Protein AF-A0A7Y4R4S0-F1 (afdb_monomer_lite)

Foldseek 3Di:
DCPPVVVVVVVPPDPQDDFDDDDDDDPPVVVVVVVPDPDDDDPPPPDPPPPGDRADDLVLLLVLLVVLLVLLVVVPPLNDDPDPLLPSVNSVVLSVVLVVLVVLLVVLVVLLVVLVVVLVVLVVCLLVLLVVLLVLCVVLPHDPVLSVQSVVLSCLQVLNDDPDPPPPDDDPDDDDPPPPDDDSLNDLVSNLVSLVSSLVSLVPTPSRDDPDPCNPSVNSVVSSVVSVVSVVSSVVSVVSSVVSVVSSLCQQPNDVSHSQVSLVVSLVSCCVSVHVPDPSNVVSVPRDHDRDDD

Secondary structure (DSSP, 8-state):
--GGGTTTTGGG---PPPP--------SHHHHHHTTS-----------------PPPHHHHHHHHHHHHHHHHHTGGG---SSGGGSHHHHHHHHHHHHHHHHHHHHHHHHHHHHHHHHHHHHTTHHHHHHHHHHHHHHTT--HHHHHHHHHHHHHHHTPPPS-----PPPSS-------------SHHHHHHHHHHHHHHHHH-TT----SGGGSHHHHHHHHHHHHHHHHHHHHHHHHHHHHHHHHHIIIIISTT-HHHHHHHHHHHHHHHT-TTSHHHHHHHT----PPP-

pLDDT: mean 80.92, std 23.63, range [27.86, 98.69]

Radius of gyration: 32.02 Å; chains: 1; bounding box: 82×49×90 Å

Structure (mmCIF, N/CA/C/O backbone):
data_AF-A0A7Y4R4S0-F1
#
_entry.id   AF-A0A7Y4R4S0-F1
#
loop_
_atom_site.group_PDB
_atom_site.id
_atom_site.type_symbol
_atom_site.label_atom_id
_atom_site.label_alt_id
_atom_site.label_comp_id
_atom_site.label_asym_id
_atom_site.label_entity_id
_atom_site.label_seq_id
_atom_site.pdbx_PDB_ins_code
_atom_site.Cartn_x
_atom_site.Cartn_y
_atom_site.Cartn_z
_atom_site.occupancy
_atom_site.B_iso_or_equiv
_atom_site.auth_seq_id
_atom_site.auth_comp_id
_atom_site.auth_asym_id
_atom_site.auth_atom_id
_atom_site.pdbx_PDB_model_num
ATOM 1 N N . MET A 1 1 ? 8.527 27.172 43.084 1.00 40.56 1 MET A N 1
ATOM 2 C CA . MET A 1 1 ? 7.808 28.154 42.239 1.00 40.56 1 MET A CA 1
ATOM 3 C C . MET A 1 1 ? 8.097 27.821 40.770 1.00 40.56 1 MET A C 1
ATOM 5 O O . MET A 1 1 ? 8.834 28.521 40.100 1.00 40.56 1 MET A O 1
ATOM 9 N N . ASP A 1 2 ? 7.875 26.579 40.347 1.00 33.50 2 ASP A N 1
ATOM 10 C CA . ASP A 1 2 ? 6.618 25.972 39.856 1.00 33.50 2 ASP A CA 1
ATOM 11 C C . ASP A 1 2 ? 6.375 26.228 38.348 1.00 33.50 2 ASP A C 1
ATOM 13 O O . ASP A 1 2 ? 5.473 26.946 37.920 1.00 33.50 2 ASP A O 1
ATOM 17 N N . ALA A 1 3 ? 7.242 25.622 37.523 1.00 33.88 3 ALA A N 1
ATOM 18 C CA . ALA A 1 3 ? 7.153 25.581 36.055 1.00 33.88 3 ALA A CA 1
ATOM 19 C C . ALA A 1 3 ? 6.074 24.598 35.533 1.00 33.88 3 ALA A C 1
ATOM 21 O O . ALA A 1 3 ? 5.759 24.550 34.343 1.00 33.88 3 ALA A O 1
ATOM 22 N N . THR A 1 4 ? 5.456 23.851 36.440 1.00 35.56 4 THR A N 1
ATOM 23 C CA . THR A 1 4 ? 4.358 22.882 36.273 1.00 35.56 4 THR A CA 1
ATOM 24 C C . THR A 1 4 ? 3.004 23.547 35.990 1.00 35.56 4 THR A C 1
ATOM 26 O O . THR A 1 4 ? 2.128 22.934 35.378 1.00 35.56 4 THR A O 1
ATOM 29 N N . ALA A 1 5 ? 2.834 24.835 36.305 1.00 36.56 5 ALA A N 1
ATOM 30 C CA . ALA A 1 5 ? 1.569 25.545 36.092 1.00 36.56 5 ALA A CA 1
ATOM 31 C C . ALA A 1 5 ? 1.297 25.948 34.623 1.00 36.56 5 ALA A C 1
ATOM 33 O O . ALA A 1 5 ? 0.148 26.199 34.246 1.00 36.56 5 ALA A O 1
ATOM 34 N N . ARG A 1 6 ? 2.319 25.984 33.751 1.00 30.50 6 ARG A N 1
ATOM 35 C CA . ARG A 1 6 ? 2.165 26.463 32.357 1.00 30.50 6 ARG A CA 1
ATOM 36 C C . ARG A 1 6 ? 1.781 25.367 31.357 1.00 30.50 6 ARG A C 1
ATOM 38 O O . ARG A 1 6 ? 1.261 25.678 30.286 1.00 30.50 6 ARG A O 1
ATOM 45 N N . TRP A 1 7 ? 1.947 24.096 31.725 1.00 27.86 7 TRP A N 1
ATOM 46 C CA . TRP A 1 7 ? 1.536 22.945 30.908 1.00 27.86 7 TRP A CA 1
ATOM 47 C C . TRP A 1 7 ? 0.077 22.512 31.132 1.00 27.86 7 TRP A C 1
ATOM 49 O O . TRP A 1 7 ? -0.515 21.854 30.279 1.00 27.86 7 TRP A O 1
ATOM 59 N N . SER A 1 8 ? -0.557 22.964 32.218 1.00 37.19 8 SER A N 1
ATOM 60 C CA . SER A 1 8 ? -1.930 22.573 32.576 1.00 37.19 8 SER A CA 1
ATOM 61 C C . SER A 1 8 ? -3.028 23.310 31.779 1.00 37.19 8 SER A C 1
ATOM 63 O O . SER A 1 8 ? -4.121 22.781 31.572 1.00 37.19 8 SER A O 1
ATOM 65 N N . LYS A 1 9 ? -2.754 24.498 31.213 1.00 30.47 9 LYS A N 1
ATOM 66 C CA . LYS A 1 9 ? -3.762 25.251 30.426 1.00 30.47 9 LYS A CA 1
ATOM 67 C C . LYS A 1 9 ? -3.844 24.875 28.939 1.00 30.47 9 LYS A C 1
ATOM 69 O O . LYS A 1 9 ? -4.859 25.169 28.310 1.00 30.47 9 LYS A O 1
ATOM 74 N N . LYS A 1 10 ? -2.844 24.186 28.370 1.00 32.50 10 LYS A N 1
ATOM 75 C CA . LYS A 1 10 ? -2.841 23.778 26.945 1.00 32.50 10 LYS A CA 1
ATOM 76 C C . LYS A 1 10 ? -3.475 22.400 26.689 1.00 32.50 10 LYS A C 1
ATOM 78 O O . LYS A 1 10 ? -3.828 22.096 25.555 1.00 32.50 10 LYS A O 1
ATOM 83 N N . ALA A 1 11 ? -3.735 21.616 27.738 1.00 31.42 11 ALA A N 1
ATOM 84 C CA . ALA A 1 11 ? -4.366 20.294 27.644 1.00 31.42 11 ALA A CA 1
ATOM 85 C C . ALA A 1 11 ? -5.909 20.319 27.504 1.00 31.42 11 ALA A C 1
ATOM 87 O O . ALA A 1 11 ? -6.536 19.270 27.366 1.00 31.42 11 ALA A O 1
ATOM 88 N N . LYS A 1 12 ? -6.547 21.503 27.495 1.00 32.94 12 LYS A N 1
ATOM 89 C CA . LYS A 1 12 ? -8.005 21.666 27.287 1.00 32.94 12 LYS A CA 1
ATOM 90 C C . LYS A 1 12 ? -8.414 22.116 25.879 1.00 32.94 12 LYS A C 1
ATOM 92 O O . LYS A 1 12 ? -9.598 22.352 25.634 1.00 32.94 12 LYS A O 1
ATOM 97 N N . GLN A 1 13 ? -7.494 22.168 24.916 1.00 32.19 13 GLN A N 1
ATOM 98 C CA . GLN A 1 13 ? -7.869 22.285 23.504 1.00 32.19 13 GLN A CA 1
ATOM 99 C C . GLN A 1 13 ? -8.253 20.904 22.966 1.00 32.19 13 GLN A C 1
ATOM 101 O O . GLN A 1 13 ? -7.433 20.141 22.465 1.00 32.19 13 GLN A O 1
ATOM 106 N N . ARG A 1 14 ? -9.544 20.572 23.105 1.00 36.09 14 ARG A N 1
ATOM 107 C CA . ARG A 1 14 ? -10.182 19.426 22.443 1.00 36.09 14 ARG A CA 1
ATOM 108 C C . ARG A 1 14 ? -9.795 19.465 20.962 1.00 36.09 14 ARG A C 1
ATOM 110 O O . ARG A 1 14 ? -10.150 20.419 20.274 1.00 36.09 14 ARG A O 1
ATOM 117 N N . ALA A 1 15 ? -9.083 18.444 20.487 1.00 34.53 15 ALA A N 1
ATOM 118 C CA . ALA A 1 15 ? -8.714 18.285 19.085 1.00 34.53 15 ALA A CA 1
ATOM 119 C C . ALA A 1 15 ? -9.978 18.205 18.212 1.00 34.53 15 ALA A C 1
ATOM 121 O O . ALA A 1 15 ? -10.541 17.120 18.004 1.00 34.53 15 ALA A O 1
ATOM 122 N N . LYS A 1 16 ? -10.432 19.362 17.720 1.00 34.59 16 LYS A N 1
ATOM 123 C CA . LYS A 1 16 ? -11.483 19.458 16.712 1.00 34.59 16 LYS A CA 1
ATOM 124 C C . LYS A 1 16 ? -10.922 18.827 15.410 1.00 34.59 16 LYS A C 1
ATOM 126 O O . LYS A 1 16 ? -9.864 19.254 14.968 1.00 34.59 16 LYS A O 1
ATOM 131 N N . PRO A 1 17 ? -11.513 17.748 14.857 1.00 38.16 17 PRO A N 1
ATOM 132 C CA . PRO A 1 17 ? -11.251 17.242 13.527 1.00 38.16 17 PRO A CA 1
ATOM 133 C C . PRO A 1 17 ? -11.496 18.350 12.508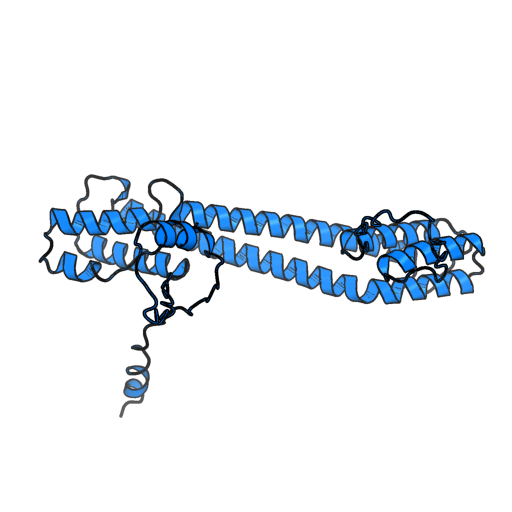 1.00 38.16 17 PRO A C 1
ATOM 135 O O . PRO A 1 17 ? -12.383 19.193 12.661 1.00 38.16 17 PRO A O 1
ATOM 138 N N . PHE A 1 18 ? -10.642 18.327 11.499 1.00 33.12 18 PHE A N 1
ATOM 139 C CA . PHE A 1 18 ? -10.627 19.267 10.400 1.00 33.12 18 PHE A CA 1
ATOM 140 C C . PHE A 1 18 ? -11.876 19.076 9.524 1.00 33.12 18 PHE A C 1
ATOM 142 O O . PHE A 1 18 ? -12.206 17.931 9.206 1.00 33.12 18 PHE A O 1
ATOM 149 N N . PRO A 1 19 ? -12.583 20.157 9.149 1.00 30.67 19 PRO A N 1
ATOM 150 C CA . PRO A 1 19 ? -13.708 20.074 8.226 1.00 30.67 19 PRO A CA 1
ATOM 151 C C . PRO A 1 19 ? -13.207 19.784 6.804 1.00 30.67 19 PRO A C 1
ATOM 153 O O . PRO A 1 19 ? -12.231 20.382 6.356 1.00 30.67 19 PRO A O 1
ATOM 156 N N . VAL A 1 20 ? -13.896 18.894 6.089 1.00 44.56 20 VAL A N 1
ATOM 157 C CA . VAL A 1 20 ? -13.735 18.699 4.640 1.00 44.56 20 VAL A CA 1
ATOM 158 C C . VAL A 1 20 ? -14.998 19.231 3.964 1.00 44.56 20 VAL A C 1
ATOM 160 O O . VAL A 1 20 ? -16.104 18.854 4.345 1.00 44.56 20 VAL A O 1
ATOM 163 N N . THR A 1 21 ? -14.843 20.138 3.001 1.00 33.56 21 THR A N 1
ATOM 164 C CA . THR A 1 21 ? -15.945 20.743 2.240 1.00 33.56 21 THR A CA 1
ATOM 165 C C . THR A 1 21 ? -16.107 20.036 0.898 1.00 33.56 21 THR A C 1
ATOM 167 O O . THR A 1 21 ? -15.165 20.030 0.108 1.00 33.56 21 THR A O 1
ATOM 170 N N . LEU A 1 22 ? -17.292 19.495 0.616 1.00 37.12 22 LEU A N 1
ATOM 171 C CA . LEU A 1 22 ? -17.685 19.034 -0.718 1.00 37.12 22 LEU A CA 1
ATOM 172 C C . LEU A 1 22 ? -18.901 19.841 -1.187 1.00 37.12 22 LEU A C 1
ATOM 174 O O . LEU A 1 22 ? -19.822 20.104 -0.414 1.00 37.12 22 LEU A O 1
ATOM 178 N N . THR A 1 23 ? -18.870 20.274 -2.444 1.00 35.44 23 THR A N 1
ATOM 179 C CA . THR A 1 23 ? -19.955 20.994 -3.119 1.00 35.44 23 THR A CA 1
ATOM 180 C C . THR A 1 23 ? -20.666 20.022 -4.051 1.00 35.44 23 THR A C 1
ATOM 182 O O . THR A 1 23 ? -20.087 19.667 -5.074 1.00 35.44 23 THR A O 1
ATOM 185 N N . GLU A 1 24 ? -21.884 19.589 -3.720 1.00 44.12 24 GLU A N 1
ATOM 186 C CA . GLU A 1 24 ? -22.617 18.628 -4.554 1.00 44.12 24 GLU A CA 1
ATOM 187 C C . GLU A 1 24 ? -23.821 19.213 -5.296 1.00 44.12 24 GLU A C 1
ATOM 189 O O . GLU A 1 24 ? -24.665 19.945 -4.768 1.00 44.12 24 GLU A O 1
ATOM 194 N N . GLU A 1 25 ? -23.858 18.800 -6.558 1.00 38.16 25 GLU A N 1
ATOM 195 C CA . GLU A 1 25 ? -24.966 18.715 -7.491 1.00 38.16 25 GLU A CA 1
ATOM 196 C C . GLU A 1 25 ? -26.197 18.061 -6.843 1.00 38.16 25 GLU A C 1
ATOM 198 O O . GLU A 1 25 ? -26.282 16.851 -6.704 1.00 38.16 25 GLU A O 1
ATOM 203 N N . ASN A 1 26 ? -27.198 18.857 -6.468 1.00 39.41 26 ASN A N 1
ATOM 204 C CA . ASN A 1 26 ? -28.540 18.356 -6.139 1.00 39.41 26 ASN A CA 1
ATOM 205 C C . ASN A 1 26 ? -29.608 19.357 -6.609 1.00 39.41 26 ASN A C 1
ATOM 207 O O . ASN A 1 26 ? -30.468 19.831 -5.865 1.00 39.41 26 ASN A O 1
ATOM 211 N N . ILE A 1 27 ? -29.510 19.730 -7.889 1.00 41.78 27 ILE A N 1
ATOM 212 C CA . ILE A 1 27 ? -30.420 20.667 -8.570 1.00 41.78 27 ILE A CA 1
ATOM 213 C C . ILE A 1 27 ? -31.734 19.974 -8.990 1.00 41.78 27 ILE A C 1
ATOM 215 O O . ILE A 1 27 ? -32.745 20.647 -9.193 1.00 41.78 27 ILE A O 1
ATOM 219 N N . VAL A 1 28 ? -31.766 18.639 -9.060 1.00 36.16 28 VAL A N 1
ATOM 220 C CA . VAL A 1 28 ? -32.892 17.889 -9.646 1.00 36.16 28 VAL A CA 1
ATOM 221 C C . VAL A 1 28 ? -34.132 17.875 -8.739 1.00 36.16 28 VAL A C 1
ATOM 223 O O . VAL A 1 28 ? -35.235 18.091 -9.227 1.00 36.16 28 VAL A O 1
ATOM 226 N N . VAL A 1 29 ? -33.969 17.783 -7.415 1.00 38.59 29 VAL A N 1
ATOM 227 C CA . VAL A 1 29 ? -35.103 17.664 -6.468 1.00 38.59 29 VAL A CA 1
ATOM 228 C C . VAL A 1 29 ? -35.956 18.944 -6.380 1.00 38.59 29 VAL A C 1
ATOM 230 O O . VAL A 1 29 ? -37.129 18.909 -6.017 1.00 38.59 29 VAL A O 1
ATOM 233 N N . LYS A 1 30 ? -35.405 20.112 -6.742 1.00 39.62 30 LYS A N 1
ATOM 234 C CA . LYS A 1 30 ? -36.107 21.403 -6.588 1.00 39.62 30 LYS A CA 1
ATOM 235 C C . LYS A 1 30 ? -37.060 21.752 -7.733 1.00 39.62 30 LYS A C 1
ATOM 237 O O . LYS A 1 30 ? -37.877 22.658 -7.559 1.00 39.62 30 LYS A O 1
ATOM 242 N N . LYS A 1 31 ? -36.973 21.081 -8.889 1.00 38.31 31 LYS A N 1
ATOM 243 C CA . LYS A 1 31 ? -37.911 21.332 -9.998 1.00 38.31 31 LYS A CA 1
ATOM 244 C C . LYS A 1 31 ? -39.314 20.808 -9.683 1.00 38.31 31 LYS A C 1
ATOM 246 O O . LYS A 1 31 ? -40.280 21.487 -10.020 1.00 38.31 31 LYS A O 1
ATOM 251 N N . ASP A 1 32 ? -39.414 19.698 -8.956 1.00 34.91 32 ASP A N 1
ATOM 252 C CA . ASP A 1 32 ? -40.701 19.055 -8.671 1.00 34.91 32 ASP A CA 1
ATOM 253 C C . ASP A 1 32 ? -41.512 19.788 -7.593 1.00 34.91 32 ASP A C 1
ATOM 255 O O . ASP A 1 32 ? -42.734 19.872 -7.683 1.00 34.91 32 ASP A O 1
ATOM 259 N N . ILE A 1 33 ? -40.846 20.456 -6.645 1.00 42.72 33 ILE A N 1
ATOM 260 C CA . ILE A 1 33 ? -41.518 21.266 -5.612 1.00 42.72 33 ILE A CA 1
ATOM 261 C C . ILE A 1 33 ? -42.124 22.550 -6.211 1.00 42.72 33 ILE A C 1
ATOM 263 O O . ILE A 1 33 ? -43.181 23.006 -5.779 1.00 42.72 33 ILE A O 1
ATOM 267 N N . LYS A 1 34 ? -41.500 23.120 -7.253 1.00 39.91 34 LYS A N 1
ATOM 268 C CA . LYS A 1 34 ? -41.948 24.373 -7.892 1.00 39.91 34 LYS A CA 1
ATOM 269 C C . LYS A 1 34 ? -43.271 24.246 -8.651 1.00 39.91 34 LYS A C 1
ATOM 271 O O . LYS A 1 34 ? -43.930 25.258 -8.871 1.00 39.91 34 LYS A O 1
ATOM 276 N N . ARG A 1 35 ? -43.655 23.034 -9.065 1.00 39.75 35 ARG A N 1
ATOM 277 C CA . ARG A 1 35 ? -44.893 22.797 -9.824 1.00 39.75 35 ARG A CA 1
ATOM 278 C C . ARG A 1 35 ? -46.132 22.688 -8.928 1.00 39.75 35 ARG A C 1
ATOM 280 O O . ARG A 1 35 ? -47.235 22.840 -9.435 1.00 39.75 35 ARG A O 1
ATOM 287 N N . ALA A 1 36 ? -45.951 22.451 -7.626 1.0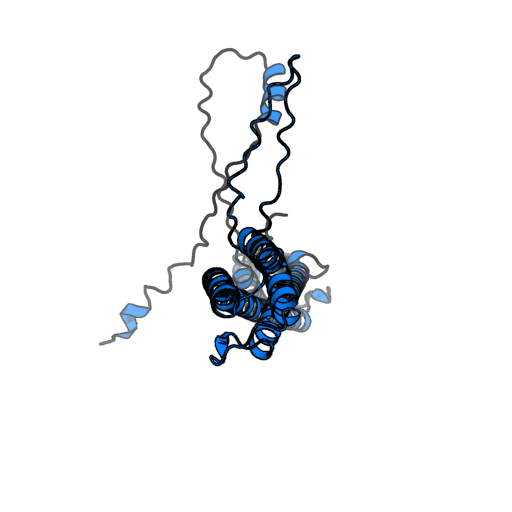0 38.00 36 ALA A N 1
ATOM 288 C CA . ALA A 1 36 ? -47.039 22.113 -6.709 1.00 38.00 36 ALA A CA 1
ATOM 289 C C . ALA A 1 36 ? -47.637 23.305 -5.940 1.00 38.00 36 ALA A C 1
ATOM 291 O O . ALA A 1 36 ? -48.752 23.184 -5.445 1.00 38.00 36 ALA A O 1
ATOM 292 N N . THR A 1 37 ? -46.937 24.439 -5.810 1.00 38.69 37 THR A N 1
ATOM 293 C CA . THR A 1 37 ? -47.321 25.454 -4.805 1.00 38.69 37 THR A CA 1
ATOM 294 C C . THR A 1 37 ? -47.772 26.811 -5.329 1.00 38.69 37 THR A C 1
ATOM 296 O O . THR A 1 37 ? -48.210 27.610 -4.516 1.00 38.69 37 THR A O 1
ATOM 299 N N . GLY A 1 38 ? -47.736 27.099 -6.636 1.00 42.62 38 GLY A N 1
ATOM 300 C CA . GLY A 1 38 ? -48.432 28.270 -7.206 1.00 42.62 38 GLY A CA 1
ATOM 301 C C . GLY A 1 38 ? -48.176 29.630 -6.524 1.00 42.62 38 GLY A C 1
ATOM 302 O O . GLY A 1 38 ? -49.051 30.488 -6.556 1.00 42.62 38 GLY A O 1
ATOM 303 N N . MET A 1 39 ? -47.015 29.842 -5.893 1.00 35.66 39 MET A N 1
ATOM 304 C CA . MET A 1 39 ? -46.703 31.076 -5.159 1.00 35.66 39 MET A CA 1
ATOM 305 C C . MET A 1 39 ? -45.761 31.975 -5.963 1.00 35.66 39 MET A C 1
ATOM 307 O O . MET A 1 39 ? -44.697 31.551 -6.422 1.00 35.66 39 MET A O 1
ATOM 311 N N . GLY A 1 40 ? -46.207 33.221 -6.146 1.00 32.69 40 GLY A N 1
ATOM 312 C CA . GLY A 1 40 ? -45.523 34.295 -6.855 1.00 32.69 40 GLY A CA 1
ATOM 313 C C . GLY A 1 40 ? -44.227 34.767 -6.190 1.00 32.69 40 GLY A C 1
ATOM 314 O O . GLY A 1 40 ? -43.870 34.361 -5.088 1.00 32.69 40 GLY A O 1
ATOM 315 N N . ASN A 1 41 ? -43.514 35.618 -6.931 1.00 38.34 41 ASN A N 1
ATOM 316 C CA . ASN A 1 41 ? -42.170 36.133 -6.668 1.00 38.34 41 ASN A CA 1
ATOM 317 C C . ASN A 1 41 ? -41.990 36.780 -5.279 1.00 38.34 41 ASN A C 1
ATOM 319 O O . ASN A 1 41 ? -41.996 38.001 -5.152 1.00 38.34 41 ASN A O 1
ATOM 323 N N . GLU A 1 42 ? -41.681 35.979 -4.266 1.00 34.22 42 GLU A N 1
ATOM 324 C CA . GLU A 1 42 ? -40.943 36.440 -3.092 1.00 34.22 42 GLU A CA 1
ATOM 325 C C . GLU A 1 42 ? -39.493 35.965 -3.183 1.00 34.22 42 GLU A C 1
ATOM 327 O O . GLU A 1 42 ? -39.192 34.819 -3.524 1.00 34.22 42 GLU A O 1
ATOM 332 N N . ARG A 1 43 ? -38.564 36.892 -2.933 1.00 33.53 43 ARG A N 1
ATOM 333 C CA . ARG A 1 43 ? -37.117 36.668 -2.969 1.00 33.53 43 ARG A CA 1
ATOM 334 C C . ARG A 1 43 ? -36.730 35.578 -1.964 1.00 33.53 43 ARG A C 1
ATOM 336 O O . ARG A 1 43 ? -36.449 35.863 -0.805 1.00 33.53 43 ARG A O 1
ATOM 343 N N . VAL A 1 44 ? -36.660 34.329 -2.422 1.00 32.84 44 VAL A N 1
ATOM 344 C CA . VAL A 1 44 ? -36.117 33.212 -1.643 1.00 32.84 44 VAL A CA 1
ATOM 345 C C . VAL A 1 44 ? -34.616 33.446 -1.457 1.00 32.84 44 VAL A C 1
ATOM 347 O O . VAL A 1 44 ? -33.805 33.112 -2.321 1.00 32.84 44 VAL A O 1
ATOM 350 N N . SER A 1 45 ? -34.240 34.054 -0.330 1.00 31.75 45 SER A N 1
ATOM 351 C CA . SER A 1 45 ? -32.847 34.156 0.104 1.00 31.75 45 SER A CA 1
ATOM 352 C C . SER A 1 45 ? -32.361 32.764 0.503 1.00 31.75 45 SER A C 1
ATOM 354 O O . SER A 1 45 ? -32.597 32.284 1.614 1.00 31.75 45 SER A O 1
ATOM 356 N N . ILE A 1 46 ? -31.734 32.077 -0.454 1.00 35.91 46 ILE A N 1
ATOM 357 C CA . ILE A 1 46 ? -31.197 30.728 -0.290 1.00 35.91 46 ILE A CA 1
ATOM 358 C C . ILE A 1 46 ? -29.960 30.822 0.611 1.00 35.91 46 ILE A C 1
ATOM 360 O O . ILE A 1 46 ? -28.829 30.931 0.137 1.00 35.91 46 ILE A O 1
ATOM 364 N N . HIS A 1 47 ? -30.165 30.801 1.926 1.00 38.66 47 HIS A N 1
ATOM 365 C CA . HIS A 1 47 ? -29.071 30.613 2.867 1.00 38.66 47 HIS A CA 1
ATOM 366 C C . HIS A 1 47 ? -28.479 29.229 2.593 1.00 38.66 47 HIS A C 1
ATOM 368 O O . HIS A 1 47 ? -29.138 28.203 2.769 1.00 38.66 47 HIS A O 1
ATOM 374 N N . LYS A 1 48 ? -27.245 29.196 2.080 1.00 39.38 48 LYS A N 1
ATOM 375 C CA . LYS A 1 48 ? -26.477 27.961 1.926 1.00 39.38 48 LYS A CA 1
ATOM 376 C C . LYS A 1 48 ? -26.248 27.390 3.326 1.00 39.38 48 LYS A C 1
ATOM 378 O O . LYS A 1 48 ? -25.351 27.834 4.036 1.00 39.38 48 LYS A O 1
ATOM 383 N N . TYR A 1 49 ? -27.070 26.433 3.739 1.00 41.75 49 TYR A N 1
ATOM 384 C CA . TYR A 1 49 ? -26.794 25.646 4.932 1.00 41.75 49 TYR A CA 1
ATOM 385 C C . TYR A 1 49 ? -25.645 24.695 4.608 1.00 41.75 49 TYR A C 1
ATOM 387 O O . TYR A 1 49 ? -25.835 23.665 3.967 1.00 41.75 49 TYR A O 1
ATOM 395 N N . THR A 1 50 ? -24.435 25.052 5.029 1.00 37.97 50 THR A N 1
ATOM 396 C CA . THR A 1 50 ? -23.316 24.112 5.044 1.00 37.97 50 THR A CA 1
ATOM 397 C C . THR A 1 50 ? -23.514 23.194 6.246 1.00 37.97 50 THR A C 1
ATOM 399 O O . THR A 1 50 ? -23.290 23.596 7.389 1.00 37.97 50 THR A O 1
ATOM 402 N N . ILE A 1 51 ? -23.976 21.966 6.011 1.00 44.62 51 ILE A N 1
ATOM 403 C CA . ILE A 1 51 ? -24.029 20.941 7.056 1.00 44.62 51 ILE A CA 1
ATOM 404 C C . ILE A 1 51 ? -22.594 20.456 7.279 1.00 44.62 51 ILE A C 1
ATOM 406 O O . ILE A 1 51 ? -22.049 19.679 6.500 1.00 44.62 51 ILE A O 1
ATOM 410 N N . THR A 1 52 ? -21.950 20.953 8.334 1.00 43.25 52 THR A N 1
ATOM 411 C CA . THR A 1 52 ? -20.622 20.482 8.740 1.00 43.25 52 THR A CA 1
ATOM 412 C C . THR A 1 52 ? -20.773 19.160 9.482 1.00 43.25 52 THR A C 1
ATOM 414 O O . THR A 1 52 ? -21.103 19.134 10.669 1.00 43.25 52 THR A O 1
ATOM 417 N N . TYR A 1 53 ? -20.518 18.049 8.797 1.00 51.91 53 TYR A N 1
ATOM 418 C CA . TYR A 1 53 ? -20.447 16.743 9.440 1.00 51.91 53 TYR A CA 1
ATOM 419 C C . TYR A 1 53 ? -19.112 16.584 10.172 1.00 51.91 53 TYR A C 1
ATOM 421 O O . TYR A 1 53 ? -18.032 16.754 9.607 1.00 51.91 53 TYR A O 1
ATOM 429 N N . TYR A 1 54 ? -19.179 16.258 11.458 1.00 61.53 54 TYR A N 1
ATOM 430 C CA . TYR A 1 54 ? -18.006 16.052 12.301 1.00 61.53 54 TYR A CA 1
ATOM 431 C C . TYR A 1 54 ? -17.728 14.552 12.421 1.00 61.53 54 TYR A C 1
ATOM 433 O O . TYR A 1 54 ? -18.217 13.896 13.342 1.00 61.53 54 TYR A O 1
ATOM 441 N N . TYR A 1 55 ? -16.954 13.997 11.487 1.00 75.31 55 TYR A N 1
ATOM 442 C CA . TYR A 1 55 ? -16.517 12.604 11.571 1.00 75.31 55 TYR A CA 1
ATOM 443 C C . TYR A 1 55 ? -15.322 12.477 12.514 1.00 75.31 55 TYR A C 1
ATOM 445 O O . TYR A 1 55 ? -14.339 13.222 12.442 1.00 75.31 55 TYR A O 1
ATOM 453 N N . MET A 1 56 ? -15.395 11.514 13.426 1.00 87.50 56 MET A N 1
ATOM 454 C CA . MET A 1 56 ? -14.233 11.065 14.175 1.00 87.50 56 MET A CA 1
ATOM 455 C C . MET A 1 56 ? -13.336 10.253 13.245 1.00 87.50 56 MET A C 1
ATOM 457 O O . MET A 1 56 ? -13.804 9.431 12.461 1.00 87.50 56 MET A O 1
ATOM 461 N N . SER A 1 57 ? -12.026 10.472 13.346 1.00 91.12 57 SER A N 1
ATOM 462 C CA . SER A 1 57 ? -11.066 9.605 12.671 1.00 91.12 57 SER A CA 1
ATOM 463 C C . SER A 1 57 ? -11.156 8.179 13.223 1.00 91.12 57 SER A C 1
ATOM 465 O O . SER A 1 57 ? -11.546 7.980 14.376 1.00 91.12 57 SER A O 1
ATOM 467 N N . HIS A 1 58 ? -10.726 7.190 12.433 1.00 94.31 58 HIS A N 1
ATOM 468 C CA . HIS A 1 58 ? -10.701 5.781 12.851 1.00 94.31 58 HIS A CA 1
ATOM 469 C C . HIS A 1 58 ? -10.035 5.604 14.221 1.00 94.31 58 HIS A C 1
ATOM 471 O O . HIS A 1 58 ? -10.614 5.005 15.121 1.00 94.31 58 HIS A O 1
ATOM 477 N N . ILE A 1 59 ? -8.870 6.229 14.422 1.00 94.62 59 ILE A N 1
ATOM 478 C CA . ILE A 1 59 ? -8.146 6.153 15.694 1.00 94.62 59 ILE A CA 1
ATOM 479 C C . ILE A 1 59 ? -8.925 6.788 16.854 1.00 94.62 59 ILE A C 1
ATOM 481 O O . ILE A 1 59 ? -8.912 6.262 17.959 1.00 94.62 59 ILE A O 1
ATOM 485 N N . LYS A 1 60 ? -9.677 7.872 16.614 1.00 94.12 60 LYS A N 1
ATOM 486 C CA . LYS A 1 60 ? -10.523 8.483 17.649 1.00 94.12 60 LYS A CA 1
ATOM 487 C C . LYS A 1 60 ? -11.680 7.567 18.053 1.00 94.12 60 LYS A C 1
ATOM 489 O O . LYS A 1 60 ? -12.032 7.570 19.227 1.00 94.12 60 LYS A O 1
ATOM 494 N N . ASN A 1 61 ? -12.250 6.792 17.126 1.00 95.62 61 ASN A N 1
ATOM 495 C CA . ASN A 1 61 ? -13.248 5.768 17.460 1.00 95.62 61 ASN A CA 1
ATOM 496 C C . ASN A 1 61 ? -12.630 4.645 18.307 1.00 95.62 61 ASN A C 1
ATOM 498 O O . ASN A 1 61 ? -13.214 4.266 19.319 1.00 95.62 61 ASN A O 1
ATOM 502 N N . VAL A 1 62 ? -11.434 4.163 17.946 1.00 97.12 62 VAL A N 1
ATOM 503 C CA . VAL A 1 62 ? -10.709 3.139 18.724 1.00 97.12 62 VAL A CA 1
ATOM 504 C C . VAL A 1 62 ? -10.412 3.629 20.143 1.00 97.12 62 VAL A C 1
ATOM 506 O O . VAL A 1 62 ? -10.708 2.934 21.111 1.00 97.12 62 VAL A O 1
ATOM 509 N N . GLU A 1 63 ? -9.917 4.858 20.291 1.00 96.81 63 GLU A N 1
ATOM 510 C CA . GLU A 1 63 ? -9.645 5.450 21.605 1.00 96.81 63 GLU A CA 1
ATOM 511 C C . GLU A 1 63 ? -10.920 5.709 22.419 1.00 96.81 63 GLU A C 1
ATOM 513 O O . GLU A 1 63 ? -10.944 5.511 23.634 1.00 96.81 63 GLU A O 1
ATOM 518 N N . ALA A 1 64 ? -12.011 6.124 21.771 1.00 96.81 64 ALA A N 1
ATOM 519 C CA . ALA A 1 64 ? -13.311 6.253 22.426 1.00 96.81 64 ALA A CA 1
ATOM 520 C C . ALA A 1 64 ? -13.825 4.901 22.944 1.00 96.81 64 ALA A C 1
ATOM 522 O O . ALA A 1 64 ? -14.359 4.830 24.051 1.00 96.81 64 ALA A O 1
ATOM 523 N N . PHE A 1 65 ? -13.619 3.829 22.178 1.00 97.88 65 PHE A N 1
ATOM 524 C CA . PHE A 1 65 ? -14.001 2.477 22.570 1.00 97.88 65 PHE A CA 1
ATOM 525 C C . PHE A 1 65 ? -13.147 1.948 23.723 1.00 97.88 65 PHE A C 1
ATOM 527 O O . PHE A 1 65 ? -13.682 1.345 24.650 1.00 97.88 65 PHE A O 1
ATOM 534 N N . GLY A 1 66 ? -11.843 2.238 23.724 1.00 96.81 66 GLY A N 1
ATOM 535 C CA . GLY A 1 66 ? -10.967 1.907 24.847 1.00 96.81 66 GLY A CA 1
ATOM 536 C C . GLY A 1 66 ? -11.378 2.607 26.142 1.00 96.81 66 GLY A C 1
ATOM 537 O O . GLY A 1 66 ? -11.467 1.963 27.185 1.00 96.81 66 GLY A O 1
ATOM 538 N N . LYS A 1 67 ? -11.736 3.898 26.072 1.00 96.69 67 LYS A N 1
ATOM 539 C CA . LYS A 1 67 ? -12.292 4.635 27.221 1.00 96.69 67 LYS A CA 1
ATOM 540 C C . LYS A 1 67 ? -13.580 4.003 27.736 1.00 96.69 67 LYS A C 1
ATOM 542 O O . LYS A 1 67 ? -13.696 3.769 28.932 1.00 96.69 67 LYS A O 1
ATOM 547 N N . LEU A 1 68 ? -14.520 3.702 26.838 1.00 97.00 68 LEU A N 1
ATOM 548 C CA . LEU A 1 68 ? -15.777 3.049 27.200 1.00 97.00 68 LEU A CA 1
ATOM 549 C C . LEU A 1 68 ? -15.529 1.694 27.873 1.00 97.00 68 LEU A C 1
ATOM 551 O O . LEU A 1 68 ? -16.099 1.428 28.921 1.00 97.00 68 LEU A O 1
ATOM 555 N N . THR A 1 69 ? -14.647 0.870 27.304 1.00 96.00 69 THR A N 1
ATOM 556 C CA . THR A 1 69 ? -14.302 -0.454 27.843 1.00 96.00 69 THR A CA 1
ATOM 557 C C . THR A 1 69 ? -13.686 -0.347 29.239 1.00 96.00 69 THR A C 1
ATOM 559 O O . THR A 1 69 ? -14.076 -1.094 30.135 1.00 96.00 69 THR A O 1
ATOM 562 N N . GLY A 1 70 ? -12.772 0.606 29.452 1.00 95.06 70 GLY A N 1
ATOM 563 C CA . GLY A 1 70 ? -12.174 0.862 30.764 1.00 95.06 70 GLY A CA 1
ATOM 564 C C . GLY A 1 70 ? -13.210 1.276 31.810 1.00 95.06 70 GLY A C 1
ATOM 565 O O . GLY A 1 70 ? -13.232 0.714 32.901 1.00 95.06 70 GLY A O 1
ATOM 566 N N . ILE A 1 71 ? -14.119 2.187 31.450 1.00 94.81 71 ILE A N 1
ATOM 567 C CA . ILE A 1 71 ? -15.203 2.639 32.332 1.00 94.81 71 ILE A CA 1
ATOM 568 C C . ILE A 1 71 ? -16.164 1.486 32.665 1.00 94.81 71 ILE A C 1
ATOM 570 O O . ILE A 1 71 ? -16.424 1.216 33.834 1.00 94.81 71 ILE A O 1
ATOM 574 N N . CYS A 1 72 ? -16.635 0.744 31.656 1.00 93.50 72 CYS A N 1
ATOM 575 C CA . CYS A 1 72 ? -17.526 -0.403 31.858 1.00 93.50 72 CYS A CA 1
ATOM 576 C C . CYS A 1 72 ? -16.884 -1.494 32.728 1.00 93.50 72 CYS A C 1
ATOM 578 O O . CYS A 1 72 ? -17.569 -2.103 33.543 1.00 93.50 72 CYS A O 1
ATOM 580 N N . THR A 1 73 ? -15.572 -1.713 32.599 1.00 91.38 73 THR A N 1
ATOM 581 C CA . THR A 1 73 ? -14.825 -2.637 33.468 1.00 91.38 73 THR A CA 1
ATOM 582 C C . THR A 1 73 ? -14.735 -2.099 34.900 1.00 91.38 73 THR A C 1
ATOM 584 O O . THR A 1 73 ? -14.910 -2.857 35.852 1.00 91.38 73 THR A O 1
ATOM 587 N N . GLY A 1 74 ? -14.535 -0.787 35.063 1.00 92.31 74 GLY A N 1
ATOM 588 C CA . GLY A 1 74 ? -14.510 -0.111 36.363 1.00 92.31 74 GLY A CA 1
ATOM 589 C C . GLY A 1 74 ? -15.832 -0.185 37.136 1.00 92.31 74 GLY A C 1
ATOM 590 O O . GLY A 1 74 ? -15.821 -0.171 38.363 1.00 92.31 74 GLY A O 1
ATOM 591 N N . TYR A 1 75 ? -16.967 -0.351 36.449 1.00 92.25 75 TYR A N 1
ATOM 592 C CA . TYR A 1 75 ? -18.268 -0.587 37.094 1.00 92.25 75 TYR A CA 1
ATOM 593 C C . TYR A 1 75 ? -18.382 -1.956 37.778 1.00 92.25 75 TYR A C 1
ATOM 595 O O . TYR A 1 75 ? -19.320 -2.179 38.552 1.00 92.25 75 TYR A O 1
ATOM 603 N N . GLY A 1 76 ? -17.447 -2.876 37.519 1.00 88.38 76 GLY A N 1
ATOM 604 C CA . GLY A 1 76 ? -17.394 -4.187 38.153 1.00 88.38 76 GLY A CA 1
ATOM 605 C C . GLY A 1 76 ? -18.720 -4.937 38.033 1.00 88.38 76 GLY A C 1
ATOM 606 O O . GLY A 1 76 ? -19.297 -5.061 36.953 1.00 88.38 76 GLY A O 1
ATOM 607 N N . GLY A 1 77 ? -19.249 -5.405 39.165 1.00 88.31 77 GLY A N 1
ATOM 608 C CA . GLY A 1 77 ? -20.479 -6.196 39.210 1.00 88.31 77 GLY A CA 1
ATOM 609 C C . GLY A 1 77 ? -21.754 -5.485 38.729 1.00 88.31 77 GLY A C 1
ATOM 610 O O . GLY A 1 77 ? -22.774 -6.158 38.584 1.00 88.31 77 GLY A O 1
ATOM 611 N N . LYS A 1 78 ? -21.722 -4.169 38.481 1.00 90.25 78 LYS A N 1
ATOM 612 C CA . LYS A 1 78 ? -22.851 -3.416 37.911 1.00 90.25 78 LYS A CA 1
ATOM 613 C C . LYS A 1 78 ? -22.954 -3.561 36.388 1.00 90.25 78 LYS A C 1
ATOM 615 O O . LYS A 1 78 ? -24.037 -3.390 35.837 1.00 90.25 78 LYS A O 1
ATOM 620 N N . PHE A 1 79 ? -21.857 -3.888 35.703 1.00 93.56 79 PHE A N 1
ATOM 621 C CA . PHE A 1 79 ? -21.844 -4.105 34.257 1.00 93.56 79 PHE A CA 1
ATOM 622 C C . PHE A 1 79 ? -21.851 -5.608 33.946 1.00 93.56 79 PHE A C 1
ATOM 624 O O . PHE A 1 79 ? -20.810 -6.257 33.879 1.00 93.56 79 PHE A O 1
ATOM 631 N N . LYS A 1 80 ? -23.051 -6.174 33.779 1.00 93.12 80 LYS A N 1
ATOM 632 C CA . LYS A 1 80 ? -23.293 -7.611 33.547 1.00 93.12 80 LYS A CA 1
ATOM 633 C C . LYS A 1 80 ? -24.212 -7.833 32.339 1.00 93.12 80 LYS A C 1
ATOM 635 O O . LYS A 1 80 ? -25.377 -8.206 32.507 1.00 93.12 80 LYS A O 1
ATOM 640 N N . PRO A 1 81 ? -23.754 -7.528 31.116 1.00 94.00 81 PRO A N 1
ATOM 641 C CA . PRO A 1 81 ? -24.584 -7.700 29.936 1.00 94.00 81 PRO A CA 1
ATOM 642 C C . PRO A 1 81 ? -24.812 -9.182 29.627 1.00 94.00 81 PRO A C 1
ATOM 644 O O . PRO A 1 81 ? -23.880 -9.981 29.652 1.00 94.00 81 PRO A O 1
ATOM 647 N N . GLY A 1 82 ? -26.054 -9.532 29.279 1.00 92.38 82 GLY A N 1
ATOM 648 C CA . GLY A 1 82 ? -26.394 -10.870 28.780 1.00 92.38 82 GLY A CA 1
ATOM 649 C C . GLY A 1 82 ? -25.943 -11.114 27.334 1.00 92.38 82 GLY A C 1
ATOM 650 O O . GLY A 1 82 ? -25.795 -12.258 26.922 1.00 92.38 82 GLY A O 1
ATOM 651 N N . ASN A 1 83 ? -25.691 -10.048 26.564 1.00 93.50 83 ASN A N 1
ATOM 652 C CA . ASN A 1 83 ? -25.162 -10.159 25.205 1.00 93.50 83 ASN A CA 1
ATOM 653 C C . ASN A 1 83 ? -23.661 -10.519 25.253 1.00 93.50 83 ASN A C 1
ATOM 655 O O . ASN A 1 83 ? -22.884 -9.724 25.797 1.00 93.50 83 ASN A O 1
ATOM 659 N N . PRO A 1 84 ? -23.230 -11.644 24.648 1.00 92.75 84 PRO A N 1
ATOM 660 C CA . PRO A 1 84 ? -21.832 -12.073 24.672 1.00 92.75 84 PRO A CA 1
ATOM 661 C C . PRO A 1 84 ? -20.875 -11.036 24.063 1.00 92.75 84 PRO A C 1
ATOM 663 O O . PRO A 1 84 ? -19.776 -10.846 24.576 1.00 92.75 84 PRO A O 1
ATOM 666 N N . ASN A 1 85 ? -21.306 -10.275 23.050 1.00 91.56 85 ASN A N 1
ATOM 667 C CA . ASN A 1 85 ? -20.480 -9.243 22.407 1.00 91.56 85 ASN A CA 1
ATOM 668 C C . ASN A 1 85 ? -20.160 -8.049 23.324 1.00 91.56 85 ASN A C 1
ATOM 670 O O . ASN A 1 85 ? -19.217 -7.304 23.061 1.00 91.56 85 ASN A O 1
ATOM 674 N N . LEU A 1 86 ? -20.942 -7.849 24.390 1.00 95.62 86 LEU A N 1
ATOM 675 C CA . LEU A 1 86 ? -20.759 -6.752 25.344 1.00 95.62 86 LEU A CA 1
ATOM 676 C C . LEU A 1 86 ? -19.975 -7.172 26.591 1.00 95.62 86 LEU A C 1
ATOM 678 O O . LEU A 1 86 ? -19.722 -6.342 27.460 1.00 95.62 86 LEU A O 1
ATOM 682 N N . GLN A 1 87 ? -19.592 -8.443 26.713 1.00 93.00 87 GLN A N 1
ATOM 683 C CA . GLN A 1 87 ? -18.796 -8.898 27.848 1.00 93.00 87 GLN A CA 1
ATOM 684 C C . GLN A 1 87 ? -17.433 -8.189 27.857 1.00 93.00 87 GLN A C 1
ATOM 686 O O . GLN A 1 87 ? -16.793 -8.028 26.817 1.00 93.00 87 GLN A O 1
ATOM 691 N N . ALA A 1 88 ? -16.963 -7.775 29.040 1.00 91.06 88 ALA A N 1
ATOM 692 C CA . ALA A 1 88 ? -15.774 -6.925 29.180 1.00 91.06 88 ALA A CA 1
ATOM 693 C C . ALA A 1 88 ? -14.512 -7.517 28.519 1.00 91.06 88 ALA A C 1
ATOM 695 O O . ALA A 1 88 ? -13.729 -6.789 27.902 1.00 91.06 88 ALA A O 1
ATOM 696 N N . HIS A 1 89 ? -14.338 -8.841 28.585 1.00 91.56 89 HIS A N 1
ATOM 697 C CA . HIS A 1 89 ? -13.220 -9.524 27.932 1.00 91.56 89 HIS A CA 1
ATOM 698 C C . HIS A 1 89 ? -13.335 -9.487 26.396 1.00 91.56 89 HIS A C 1
ATOM 700 O O . HIS A 1 89 ? -12.335 -9.253 25.719 1.00 91.56 89 HIS A O 1
ATOM 706 N N . VAL A 1 90 ? -14.547 -9.630 25.844 1.00 95.44 90 VAL A N 1
ATOM 707 C CA . VAL A 1 90 ? -14.811 -9.545 24.397 1.00 95.44 90 VAL A CA 1
ATOM 708 C C . VAL A 1 90 ? -14.584 -8.121 23.895 1.00 95.44 90 VAL A C 1
ATOM 710 O O . VAL A 1 90 ? -13.904 -7.925 22.888 1.00 95.44 90 VAL A O 1
ATOM 713 N N . MET A 1 91 ? -15.067 -7.113 24.628 1.00 96.31 91 MET A N 1
ATOM 714 C CA . MET A 1 91 ? -14.793 -5.706 24.316 1.00 96.31 91 MET A CA 1
ATOM 715 C C . MET A 1 91 ? -13.286 -5.405 24.363 1.00 96.31 91 MET A C 1
ATOM 717 O O . MET A 1 91 ? -12.749 -4.781 23.449 1.00 96.31 91 MET A O 1
ATOM 721 N N . SER A 1 92 ? -12.565 -5.911 25.365 1.00 95.00 92 SER A N 1
ATOM 722 C CA . SER A 1 92 ? -11.105 -5.750 25.449 1.00 95.00 92 SER A CA 1
ATOM 723 C C . SER A 1 92 ? -10.380 -6.405 24.267 1.00 95.00 92 SER A C 1
ATOM 725 O O . SER A 1 92 ? -9.490 -5.794 23.671 1.00 95.00 92 SER A O 1
ATOM 727 N N . ALA A 1 93 ? -10.797 -7.608 23.861 1.00 96.88 93 ALA A N 1
ATOM 728 C CA . ALA A 1 93 ? -10.260 -8.277 22.679 1.00 96.88 93 ALA A CA 1
ATOM 729 C C . ALA A 1 93 ? -10.547 -7.483 21.392 1.00 96.88 93 ALA A C 1
ATOM 731 O O . ALA A 1 93 ? -9.654 -7.297 20.564 1.00 96.88 93 ALA A O 1
ATOM 732 N N . LEU A 1 94 ? -11.762 -6.943 21.238 1.00 97.62 94 LEU A N 1
ATOM 733 C CA . LEU A 1 94 ? -12.133 -6.103 20.098 1.00 97.62 94 LEU A CA 1
ATOM 734 C C . LEU A 1 94 ? -11.292 -4.821 20.030 1.00 97.62 94 LEU A C 1
ATOM 736 O O . LEU A 1 94 ? -10.842 -4.447 18.947 1.00 97.62 94 LEU A O 1
ATOM 740 N N . MET A 1 95 ? -11.024 -4.179 21.171 1.00 96.44 95 MET A N 1
ATOM 741 C CA . MET A 1 95 ? -10.130 -3.020 21.257 1.00 96.44 95 MET A CA 1
ATOM 742 C C . MET A 1 95 ? -8.703 -3.369 20.807 1.00 96.44 95 MET A C 1
ATOM 744 O O . MET A 1 95 ? -8.109 -2.623 20.025 1.00 96.44 95 MET A O 1
ATOM 748 N N . ASN A 1 96 ? -8.151 -4.493 21.271 1.00 96.75 96 ASN A N 1
ATOM 749 C CA . ASN A 1 96 ? -6.801 -4.925 20.899 1.00 96.75 96 ASN A CA 1
ATOM 750 C C . ASN A 1 96 ? -6.705 -5.233 19.400 1.00 96.75 96 ASN A C 1
ATOM 752 O O . ASN A 1 96 ? -5.813 -4.720 18.723 1.00 96.75 96 ASN A O 1
ATOM 756 N N . ASN A 1 97 ? -7.688 -5.955 18.858 1.00 97.94 97 ASN A N 1
ATOM 757 C CA . ASN A 1 97 ? -7.800 -6.206 17.422 1.00 97.94 97 ASN A CA 1
ATOM 758 C C . ASN A 1 97 ? -7.898 -4.896 16.625 1.00 97.94 97 ASN A C 1
ATOM 760 O O . ASN A 1 97 ? -7.275 -4.759 15.575 1.00 97.94 97 ASN A O 1
ATOM 764 N N . ALA A 1 98 ? -8.640 -3.905 17.132 1.00 97.81 98 ALA A N 1
ATOM 765 C CA . ALA A 1 98 ? -8.772 -2.598 16.496 1.00 97.81 98 ALA A CA 1
ATOM 766 C C . ALA A 1 98 ? -7.447 -1.822 16.456 1.00 97.81 98 ALA A C 1
ATOM 768 O O . ALA A 1 98 ? -7.112 -1.225 15.433 1.00 97.81 98 ALA A O 1
ATOM 769 N N . ARG A 1 99 ? -6.655 -1.867 17.532 1.00 97.50 99 ARG A N 1
ATOM 770 C CA . ARG A 1 99 ? -5.301 -1.289 17.556 1.00 97.50 99 ARG A CA 1
ATOM 771 C C . ARG A 1 99 ? -4.362 -2.007 16.590 1.00 97.50 99 ARG A C 1
ATOM 773 O O . ARG A 1 99 ? -3.611 -1.345 15.873 1.00 97.50 99 ARG A O 1
ATOM 780 N N . GLN A 1 100 ? -4.452 -3.333 16.517 1.00 98.00 100 GLN A N 1
ATOM 781 C CA . GLN A 1 100 ? -3.654 -4.130 15.593 1.00 98.00 100 GLN A CA 1
ATOM 782 C C . GLN A 1 100 ? -3.953 -3.774 14.132 1.00 98.00 100 GLN A C 1
ATOM 784 O O . GLN A 1 100 ? -3.028 -3.440 13.399 1.00 98.00 100 GLN A O 1
ATOM 789 N N . VAL A 1 101 ? -5.222 -3.752 13.702 1.00 98.06 101 VAL A N 1
ATOM 790 C CA . VAL A 1 101 ? -5.546 -3.404 12.302 1.00 98.06 101 VAL A CA 1
ATOM 791 C C . VAL A 1 101 ? -5.161 -1.966 11.948 1.00 98.06 101 VAL A C 1
ATOM 793 O O . VAL A 1 101 ? -4.822 -1.686 10.802 1.00 98.06 101 VAL A O 1
ATOM 796 N N . MET A 1 102 ? -5.164 -1.042 12.917 1.00 97.69 102 MET A N 1
ATOM 797 C CA . MET A 1 102 ? -4.642 0.310 12.700 1.00 97.69 102 MET A CA 1
ATOM 798 C C . MET A 1 102 ? -3.131 0.289 12.440 1.00 97.69 102 MET A C 1
ATOM 800 O O . MET A 1 102 ? -2.673 0.932 11.496 1.00 97.69 102 MET A O 1
ATOM 804 N N . SER A 1 103 ? -2.367 -0.476 13.225 1.00 97.69 103 SER A N 1
ATOM 805 C CA . SER A 1 103 ? -0.929 -0.672 13.004 1.00 97.69 103 SER A CA 1
ATOM 806 C C . SER A 1 103 ? -0.640 -1.334 11.650 1.00 97.69 103 SER A C 1
ATOM 808 O O . SER A 1 103 ? 0.214 -0.851 10.908 1.00 97.69 103 SER A O 1
ATOM 810 N N . GLU A 1 104 ? -1.417 -2.355 11.270 1.00 97.88 104 GLU A N 1
ATOM 811 C CA . GLU A 1 104 ? -1.318 -3.020 9.963 1.00 97.88 104 GLU A CA 1
ATOM 812 C C . GLU A 1 104 ? -1.532 -2.032 8.802 1.00 97.88 104 GLU A C 1
ATOM 814 O O . GLU A 1 104 ? -0.769 -2.039 7.837 1.00 97.88 104 GLU A O 1
ATOM 819 N N . VAL A 1 105 ? -2.524 -1.134 8.899 1.00 98.44 105 VAL A N 1
ATOM 820 C CA . VAL A 1 105 ? -2.752 -0.086 7.886 1.00 98.44 105 VAL A CA 1
ATOM 821 C C . VAL A 1 105 ? -1.581 0.893 7.819 1.00 98.44 105 VAL A C 1
ATOM 823 O O . VAL A 1 105 ? -1.188 1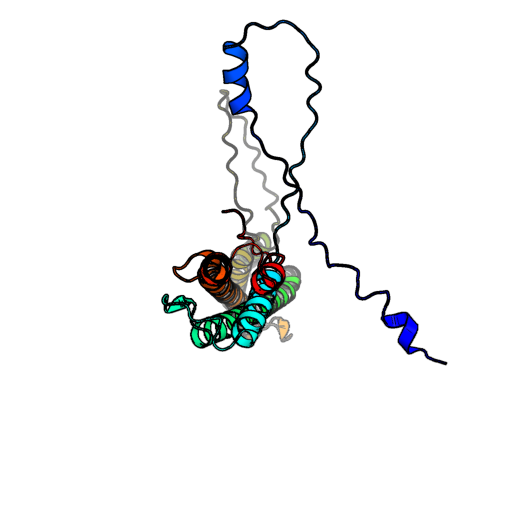.284 6.720 1.00 98.44 105 VAL A O 1
ATOM 826 N N . HIS A 1 106 ? -1.019 1.300 8.960 1.00 97.94 106 HIS A N 1
ATOM 827 C CA . HIS A 1 106 ? 0.141 2.194 8.985 1.00 97.94 106 HIS A CA 1
ATOM 828 C C . HIS A 1 106 ? 1.371 1.548 8.344 1.00 97.94 106 HIS A C 1
ATOM 830 O O . HIS A 1 106 ? 1.983 2.157 7.472 1.00 97.94 106 HIS A O 1
ATOM 836 N N . SER A 1 107 ? 1.683 0.305 8.711 1.00 98.44 107 SER A N 1
ATOM 837 C CA . SER A 1 107 ? 2.782 -0.463 8.120 1.00 98.44 107 SER A CA 1
ATOM 838 C C . SER A 1 107 ? 2.596 -0.637 6.609 1.00 98.44 107 SER A C 1
ATOM 840 O O . SER A 1 107 ? 3.489 -0.275 5.846 1.00 98.44 107 SER A O 1
ATOM 842 N N . ALA A 1 108 ? 1.415 -1.073 6.157 1.00 98.44 108 ALA A N 1
ATOM 843 C CA . ALA A 1 108 ? 1.133 -1.240 4.731 1.00 98.44 108 ALA A CA 1
ATOM 844 C C . ALA A 1 108 ? 1.194 0.086 3.953 1.00 98.44 108 ALA A C 1
ATOM 846 O O . ALA A 1 108 ? 1.602 0.104 2.793 1.00 98.44 108 ALA A O 1
ATOM 847 N N . LYS A 1 109 ? 0.808 1.209 4.576 1.00 98.38 109 LYS A N 1
ATOM 848 C CA . LYS A 1 109 ? 0.918 2.535 3.954 1.00 98.38 109 LYS A CA 1
ATOM 849 C C . LYS A 1 109 ? 2.375 2.952 3.783 1.00 98.38 109 LYS A C 1
ATOM 851 O O . LYS A 1 109 ? 2.720 3.431 2.710 1.00 98.38 109 LYS A O 1
ATOM 856 N N . THR A 1 110 ? 3.211 2.747 4.799 1.00 98.44 110 THR A N 1
ATOM 857 C CA . THR A 1 110 ? 4.648 3.038 4.721 1.00 98.44 110 THR A CA 1
ATOM 858 C C . THR A 1 110 ? 5.331 2.196 3.645 1.00 98.44 110 THR A C 1
ATOM 860 O O . THR A 1 110 ? 6.131 2.718 2.876 1.00 98.44 110 THR A O 1
ATOM 863 N N . GLU A 1 111 ? 4.995 0.908 3.546 1.00 98.31 111 GLU A N 1
ATOM 864 C CA . GLU A 1 111 ? 5.521 0.037 2.489 1.00 98.31 111 GLU A CA 1
ATOM 865 C C . GLU A 1 111 ? 5.120 0.514 1.090 1.00 98.31 111 GLU A C 1
ATOM 867 O O . GLU A 1 111 ? 5.975 0.602 0.211 1.00 98.31 111 GLU A O 1
ATOM 872 N N . TYR A 1 112 ? 3.845 0.870 0.897 1.00 98.69 112 TYR A N 1
ATOM 873 C CA . TYR A 1 112 ? 3.366 1.458 -0.355 1.00 98.69 112 TYR A CA 1
ATOM 874 C C . TYR A 1 112 ? 4.117 2.751 -0.695 1.00 98.69 112 TYR A C 1
ATOM 876 O O . TYR A 1 112 ? 4.587 2.900 -1.820 1.00 98.69 112 TYR A O 1
ATOM 884 N N . ASP A 1 113 ? 4.290 3.654 0.275 1.00 98.50 113 ASP A N 1
ATOM 885 C CA . ASP A 1 113 ? 4.989 4.925 0.061 1.00 98.50 113 ASP A CA 1
ATOM 886 C C . ASP A 1 113 ? 6.440 4.708 -0.358 1.00 98.50 113 ASP A C 1
ATOM 888 O O . ASP A 1 113 ? 6.902 5.299 -1.336 1.00 98.50 113 ASP A O 1
ATOM 892 N N . ASN A 1 114 ? 7.145 3.809 0.327 1.00 98.38 114 ASN A N 1
ATOM 893 C CA . ASN A 1 114 ? 8.516 3.453 -0.016 1.00 98.38 114 ASN A CA 1
ATOM 894 C C . ASN A 1 114 ? 8.602 2.840 -1.419 1.00 98.38 114 ASN A C 1
ATOM 896 O O . ASN A 1 114 ? 9.450 3.258 -2.203 1.00 98.38 114 ASN A O 1
ATOM 900 N N . ALA A 1 115 ? 7.700 1.918 -1.772 1.00 98.38 115 ALA A N 1
ATOM 901 C CA . ALA A 1 115 ? 7.654 1.326 -3.107 1.00 98.38 115 ALA A CA 1
ATOM 902 C C . ALA A 1 115 ? 7.423 2.386 -4.197 1.00 98.38 115 ALA A C 1
ATOM 904 O O . ALA A 1 115 ? 8.128 2.401 -5.209 1.00 98.38 115 ALA A O 1
ATOM 905 N N . THR A 1 116 ? 6.485 3.318 -3.980 1.00 98.12 116 THR A N 1
ATOM 906 C CA . THR A 1 116 ? 6.238 4.409 -4.930 1.00 98.12 116 THR A CA 1
ATOM 907 C C . THR A 1 116 ? 7.424 5.358 -5.045 1.00 98.12 116 THR A C 1
ATOM 909 O O . THR A 1 116 ? 7.807 5.693 -6.165 1.00 98.12 116 THR A O 1
ATOM 912 N N . ASN A 1 117 ? 8.056 5.718 -3.923 1.00 98.19 117 ASN A N 1
ATOM 913 C CA . ASN A 1 117 ? 9.219 6.604 -3.896 1.00 98.19 117 ASN A CA 1
ATOM 914 C C . ASN A 1 117 ? 10.400 5.985 -4.648 1.00 98.19 117 ASN A C 1
ATOM 916 O O . ASN A 1 117 ? 10.992 6.630 -5.512 1.00 98.19 117 ASN A O 1
ATOM 920 N N . THR A 1 118 ? 10.724 4.720 -4.363 1.00 97.38 118 THR A N 1
ATOM 921 C CA . THR A 1 118 ? 11.808 4.005 -5.046 1.00 97.38 118 THR A CA 1
ATOM 922 C C . THR A 1 118 ? 11.541 3.924 -6.543 1.00 97.38 118 THR A C 1
ATOM 924 O O . THR A 1 118 ? 12.424 4.248 -7.335 1.00 97.38 118 THR A O 1
ATOM 927 N N . ARG A 1 119 ? 10.313 3.581 -6.951 1.00 97.88 119 ARG A N 1
ATOM 928 C CA . ARG A 1 119 ? 9.945 3.545 -8.369 1.00 97.88 119 ARG A CA 1
ATOM 929 C C . ARG A 1 119 ? 10.111 4.910 -9.039 1.00 97.88 119 ARG A C 1
ATOM 931 O O . ARG A 1 119 ? 10.721 4.994 -10.099 1.00 97.88 119 ARG A O 1
ATOM 938 N N . GLU A 1 120 ? 9.607 5.984 -8.443 1.00 96.62 120 GLU A N 1
ATOM 939 C CA . GLU A 1 120 ? 9.736 7.328 -9.019 1.00 96.62 120 GLU A CA 1
ATOM 940 C C . GLU A 1 120 ? 11.198 7.75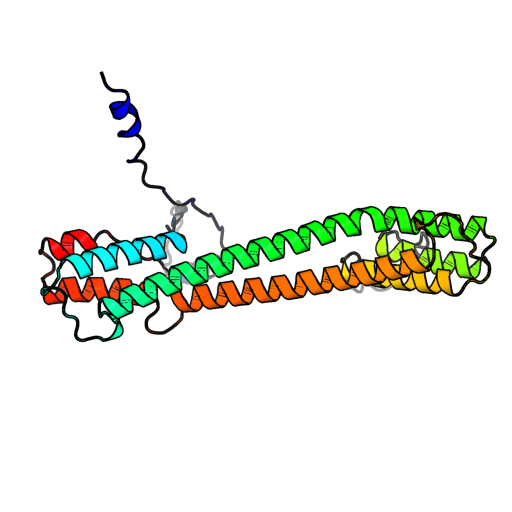7 -9.184 1.00 96.62 120 GLU A C 1
ATOM 942 O O . GLU A 1 120 ? 11.570 8.291 -10.233 1.00 96.62 120 GLU A O 1
ATOM 947 N N . LEU A 1 121 ? 12.040 7.473 -8.187 1.00 97.00 121 LEU A N 1
ATOM 948 C CA . LEU A 1 121 ? 13.469 7.777 -8.234 1.00 97.00 121 LEU A CA 1
ATOM 949 C C . LEU A 1 121 ? 14.181 6.996 -9.344 1.00 97.00 121 LEU A C 1
ATOM 951 O O . LEU A 1 121 ? 14.894 7.605 -10.140 1.00 97.00 121 LEU A O 1
ATOM 955 N N . THR A 1 122 ? 13.951 5.684 -9.454 1.00 95.88 122 THR A N 1
ATOM 956 C CA . THR A 1 122 ? 14.596 4.847 -10.480 1.00 95.88 122 THR A CA 1
ATOM 957 C C . THR A 1 122 ? 14.174 5.243 -11.898 1.00 95.88 122 THR A C 1
ATOM 959 O O . THR A 1 122 ? 14.993 5.255 -12.815 1.00 95.88 122 THR A O 1
ATOM 962 N N . PHE A 1 123 ? 12.910 5.621 -12.102 1.00 95.81 123 PHE A N 1
ATOM 963 C CA . PHE A 1 123 ? 12.408 5.991 -13.428 1.00 95.81 123 PHE A CA 1
ATOM 964 C C . PHE A 1 123 ? 12.830 7.394 -13.890 1.00 95.81 123 PHE A C 1
ATOM 966 O O . PHE A 1 123 ? 12.761 7.687 -15.088 1.00 95.81 123 PHE A O 1
ATOM 973 N N . LYS A 1 124 ? 13.284 8.263 -12.975 1.00 93.00 124 LYS A N 1
ATOM 974 C CA . LYS A 1 124 ? 13.639 9.662 -13.266 1.00 93.00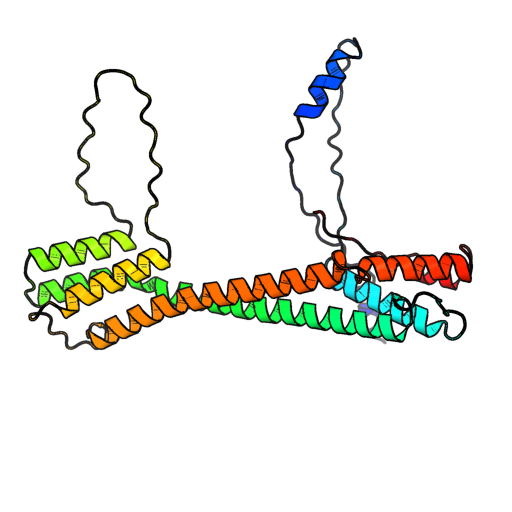 124 LYS A CA 1
ATOM 975 C C . LYS A 1 124 ? 14.687 9.790 -14.376 1.00 93.00 124 LYS A C 1
ATOM 977 O O . LYS A 1 124 ? 14.577 10.671 -15.230 1.00 93.00 124 LYS A O 1
ATOM 982 N N . ASP A 1 125 ? 15.668 8.892 -14.392 1.00 90.88 125 ASP A N 1
ATOM 983 C CA . ASP A 1 125 ? 16.819 8.964 -15.294 1.00 90.88 125 ASP A CA 1
ATOM 984 C C . ASP A 1 125 ? 16.641 8.225 -16.630 1.00 90.88 125 ASP A C 1
ATOM 986 O O . ASP A 1 125 ? 17.429 8.434 -17.558 1.00 90.88 125 ASP A O 1
ATOM 990 N N . ILE A 1 126 ? 15.574 7.434 -16.792 1.00 94.19 126 ILE A N 1
ATOM 991 C CA . ILE A 1 126 ? 15.378 6.555 -17.960 1.00 94.19 126 ILE A CA 1
ATOM 992 C C . ILE A 1 126 ? 15.329 7.327 -19.282 1.00 94.19 126 ILE A C 1
ATOM 994 O O . ILE A 1 126 ? 15.907 6.899 -20.281 1.00 94.19 126 ILE A O 1
ATOM 998 N N . LYS A 1 127 ? 14.712 8.512 -19.300 1.00 91.88 127 LYS A N 1
ATOM 999 C CA . LYS A 1 127 ? 14.627 9.350 -20.511 1.00 91.88 127 LYS A CA 1
ATOM 1000 C C . LYS A 1 127 ? 15.999 9.827 -20.992 1.00 91.88 127 LYS A C 1
ATOM 1002 O O . LYS A 1 127 ? 16.301 9.818 -22.192 1.00 91.88 127 LYS A O 1
ATOM 1007 N N . ARG A 1 128 ? 16.843 10.235 -20.038 1.00 93.62 128 ARG A N 1
ATOM 1008 C CA . ARG A 1 128 ? 18.214 10.686 -20.298 1.00 93.62 128 ARG A CA 1
ATOM 1009 C C . ARG A 1 128 ? 19.073 9.513 -20.757 1.00 93.62 128 ARG A C 1
ATOM 1011 O O . ARG A 1 128 ? 19.766 9.637 -21.765 1.00 93.62 128 ARG A O 1
ATOM 1018 N N . LEU A 1 129 ? 18.974 8.377 -20.066 1.00 95.88 129 LEU A N 1
ATOM 1019 C CA . LEU A 1 129 ? 19.691 7.154 -20.413 1.00 95.88 129 LEU A CA 1
ATOM 1020 C C . LEU A 1 129 ? 19.332 6.669 -21.824 1.00 95.88 129 LEU A C 1
ATOM 1022 O O . LEU A 1 129 ? 20.226 6.458 -22.636 1.00 95.88 129 LEU A O 1
ATOM 1026 N N . GLY A 1 130 ? 18.042 6.601 -22.161 1.00 95.06 130 GLY A N 1
ATOM 1027 C CA . GLY A 1 130 ? 17.577 6.201 -23.490 1.00 95.06 130 GLY A CA 1
ATOM 1028 C C . GLY A 1 130 ? 18.187 7.031 -24.618 1.00 95.06 130 GLY A C 1
ATOM 1029 O O . GLY A 1 130 ? 18.641 6.487 -25.619 1.00 95.06 130 GLY A O 1
ATOM 1030 N N . THR A 1 131 ? 18.276 8.350 -24.437 1.00 94.88 131 THR A N 1
ATOM 1031 C CA . THR A 1 131 ? 18.904 9.238 -25.430 1.00 94.88 131 THR A CA 1
ATOM 1032 C C . THR A 1 131 ? 20.409 8.977 -25.559 1.00 94.88 131 THR A C 1
ATOM 1034 O O . THR A 1 131 ? 20.933 8.962 -26.672 1.00 94.88 131 THR A O 1
ATOM 1037 N N . ARG A 1 132 ? 21.103 8.720 -24.442 1.00 96.38 132 ARG A N 1
ATOM 1038 C CA . ARG A 1 132 ? 22.536 8.378 -24.436 1.00 96.38 132 ARG A CA 1
ATOM 1039 C C . ARG A 1 132 ? 22.811 7.030 -25.109 1.00 96.38 132 ARG A C 1
ATOM 1041 O O . ARG A 1 132 ? 23.775 6.937 -25.859 1.00 96.38 132 ARG A O 1
ATOM 1048 N N . ILE A 1 133 ? 21.935 6.038 -24.933 1.00 96.38 133 ILE A N 1
ATOM 1049 C CA . ILE A 1 133 ? 22.024 4.736 -25.618 1.00 96.38 133 ILE A CA 1
ATOM 1050 C C . ILE A 1 133 ? 21.976 4.913 -27.144 1.00 96.38 133 ILE A C 1
ATOM 1052 O O . ILE A 1 133 ? 22.770 4.304 -27.854 1.00 96.38 133 ILE A O 1
ATOM 1056 N N . ILE A 1 134 ? 21.114 5.798 -27.664 1.00 96.12 134 ILE A N 1
ATOM 1057 C CA . ILE A 1 134 ? 21.088 6.113 -29.107 1.00 96.12 134 ILE A CA 1
ATOM 1058 C C . ILE A 1 134 ? 22.417 6.702 -29.580 1.00 96.12 134 ILE A C 1
ATOM 1060 O O . ILE A 1 134 ? 22.886 6.365 -30.666 1.00 96.12 134 ILE A O 1
ATOM 1064 N N . SER A 1 135 ? 23.021 7.595 -28.795 1.00 96.06 135 SER A N 1
ATOM 1065 C CA . SER A 1 135 ? 24.335 8.154 -29.125 1.00 96.06 135 SER A CA 1
ATOM 1066 C C . SER A 1 135 ? 25.426 7.082 -29.106 1.00 96.06 135 SER A C 1
ATOM 1068 O O . SER A 1 135 ? 26.252 7.064 -30.013 1.00 96.06 135 SER A O 1
ATOM 1070 N N . ALA A 1 136 ? 25.388 6.161 -28.140 1.00 95.19 136 ALA A N 1
ATOM 1071 C CA . ALA A 1 136 ? 26.316 5.036 -28.067 1.00 95.19 136 ALA A CA 1
ATOM 1072 C C . ALA A 1 136 ? 26.181 4.099 -29.282 1.00 95.19 136 ALA A C 1
ATOM 1074 O O . ALA A 1 136 ? 27.194 3.747 -29.878 1.00 95.19 136 ALA A O 1
ATOM 1075 N N . LEU A 1 137 ? 24.955 3.770 -29.711 1.00 95.00 137 LEU A N 1
ATOM 1076 C CA . LEU A 1 137 ? 24.708 2.990 -30.935 1.00 95.00 137 LEU A CA 1
ATOM 1077 C C . LEU A 1 137 ? 25.311 3.666 -32.173 1.00 95.00 137 LEU A C 1
ATOM 1079 O O . LEU A 1 137 ? 25.995 3.029 -32.967 1.00 95.00 137 LEU A O 1
ATOM 1083 N N . LYS A 1 138 ? 25.103 4.980 -32.325 1.00 95.06 138 LYS A N 1
ATOM 1084 C CA . LYS A 1 138 ? 25.670 5.746 -33.447 1.00 95.06 138 LYS A CA 1
ATOM 1085 C C . LYS A 1 138 ? 27.197 5.757 -33.437 1.00 95.06 138 LYS A C 1
ATOM 1087 O O . LYS A 1 138 ? 27.798 5.595 -34.492 1.00 95.06 138 LYS A O 1
ATOM 1092 N N . ALA A 1 139 ? 27.805 5.969 -32.270 1.00 94.50 139 ALA A N 1
ATOM 1093 C CA . ALA A 1 139 ? 29.260 5.999 -32.121 1.00 94.50 139 ALA A CA 1
ATOM 1094 C C . ALA A 1 139 ? 29.904 4.647 -32.466 1.00 94.50 139 ALA A C 1
ATOM 1096 O O . ALA A 1 139 ? 31.004 4.612 -33.002 1.00 94.50 139 ALA A O 1
ATOM 1097 N N . ASN A 1 140 ? 29.178 3.558 -32.218 1.00 93.06 140 ASN A N 1
ATOM 1098 C CA . ASN A 1 140 ? 29.583 2.191 -32.523 1.00 93.06 140 ASN A CA 1
ATOM 1099 C C . ASN A 1 140 ? 29.323 1.754 -33.975 1.00 93.06 140 ASN A C 1
ATOM 1101 O O . ASN A 1 140 ? 29.604 0.618 -34.339 1.00 93.06 140 ASN A O 1
ATOM 1105 N N . GLY A 1 141 ? 28.806 2.643 -34.827 1.00 92.06 141 GLY A N 1
ATOM 1106 C CA . GLY A 1 141 ? 28.599 2.335 -36.243 1.00 92.06 141 GLY A CA 1
ATOM 1107 C C . GLY A 1 141 ? 27.358 1.488 -36.538 1.00 92.06 141 GLY A C 1
ATOM 1108 O O . GLY A 1 141 ? 27.285 0.893 -37.613 1.00 92.06 141 GLY A O 1
ATOM 1109 N N . ALA A 1 142 ? 26.372 1.467 -35.633 1.00 94.88 142 ALA A N 1
ATOM 1110 C CA . ALA A 1 142 ? 25.103 0.773 -35.842 1.00 94.88 142 ALA A CA 1
ATOM 1111 C C . ALA A 1 142 ? 24.422 1.172 -37.164 1.00 94.88 142 ALA A C 1
ATOM 1113 O O . ALA A 1 142 ? 24.455 2.329 -37.603 1.00 94.88 142 ALA A O 1
ATOM 1114 N N . GLY A 1 143 ? 23.736 0.213 -37.789 1.00 94.81 143 GLY A N 1
ATOM 1115 C CA . GLY A 1 143 ? 23.004 0.437 -39.035 1.00 94.81 143 GLY A CA 1
ATOM 1116 C C . GLY A 1 143 ? 21.900 1.497 -38.900 1.00 94.81 143 GLY A C 1
ATOM 1117 O O . GLY A 1 143 ? 21.254 1.638 -37.860 1.00 94.81 143 GLY A O 1
ATOM 1118 N N . LYS A 1 144 ? 21.620 2.234 -39.987 1.00 95.00 144 LYS A N 1
ATOM 1119 C CA . LYS A 1 144 ? 20.599 3.306 -39.994 1.00 95.00 144 LYS A CA 1
ATOM 1120 C C . LYS A 1 144 ? 19.205 2.818 -39.57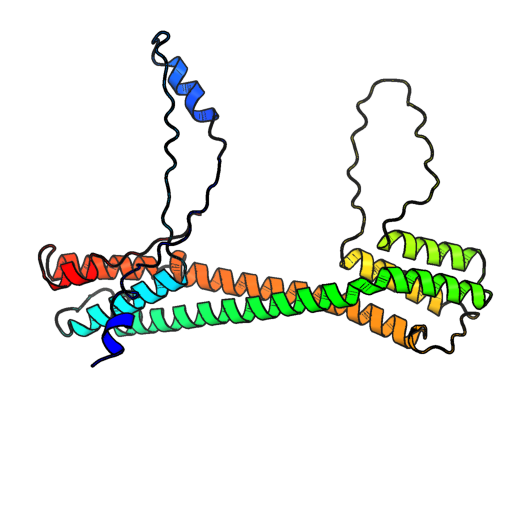6 1.00 95.00 144 LYS A C 1
ATOM 1122 O O . LYS A 1 144 ? 18.486 3.564 -38.914 1.00 95.00 144 LYS A O 1
ATOM 1127 N N . LEU A 1 145 ? 18.833 1.594 -39.962 1.00 94.81 145 LEU A N 1
ATOM 1128 C CA . LEU A 1 145 ? 17.551 0.980 -39.596 1.00 94.81 145 LEU A CA 1
ATOM 1129 C C . LEU A 1 145 ? 17.501 0.656 -38.096 1.00 94.81 145 LEU A C 1
ATOM 1131 O O . LEU A 1 145 ? 16.594 1.126 -37.416 1.00 94.81 145 LEU A O 1
ATOM 1135 N N . THR A 1 146 ? 18.537 0.010 -37.555 1.00 94.94 146 THR A N 1
ATOM 1136 C CA . THR A 1 146 ? 18.666 -0.278 -36.116 1.00 94.94 146 THR A CA 1
ATOM 1137 C C . THR A 1 146 ? 18.582 0.990 -35.265 1.00 94.94 146 THR A C 1
ATOM 1139 O O . THR A 1 146 ? 17.858 1.045 -34.270 1.00 94.94 146 THR A O 1
ATOM 1142 N N . ILE A 1 147 ? 19.259 2.065 -35.687 1.00 96.00 147 ILE A N 1
ATOM 1143 C CA . ILE A 1 147 ? 19.176 3.368 -35.015 1.00 96.00 147 ILE A CA 1
ATOM 1144 C C . ILE A 1 147 ? 17.743 3.920 -35.059 1.00 96.00 147 ILE A C 1
ATOM 1146 O O . ILE A 1 147 ? 17.278 4.489 -34.069 1.00 96.00 147 ILE A O 1
ATOM 1150 N N . ALA A 1 148 ? 17.036 3.786 -36.184 1.00 94.62 148 ALA A N 1
ATOM 1151 C CA . ALA A 1 148 ? 15.666 4.273 -36.326 1.00 94.62 148 ALA A CA 1
ATOM 1152 C C . ALA A 1 148 ? 14.679 3.512 -35.424 1.00 94.62 148 ALA A C 1
ATOM 1154 O O . ALA A 1 148 ? 13.804 4.146 -34.816 1.00 94.62 148 ALA A O 1
ATOM 1155 N N . ASP A 1 149 ? 14.858 2.198 -35.288 1.00 94.25 149 ASP A N 1
ATOM 1156 C CA . ASP A 1 149 ? 14.066 1.334 -34.408 1.00 94.25 149 ASP A CA 1
ATOM 1157 C C . ASP A 1 149 ? 14.318 1.666 -32.934 1.00 94.25 149 ASP A C 1
ATOM 1159 O O . ASP A 1 149 ? 13.380 1.941 -32.177 1.00 94.25 149 ASP A O 1
ATOM 1163 N N . ALA A 1 150 ? 15.588 1.791 -32.540 1.00 95.50 150 ALA A N 1
ATOM 1164 C CA . ALA A 1 150 ? 15.968 2.217 -31.198 1.00 95.50 150 ALA A CA 1
ATOM 1165 C C . ALA A 1 150 ? 15.389 3.609 -30.864 1.00 95.50 150 ALA A C 1
ATOM 1167 O O . ALA A 1 150 ? 14.801 3.826 -29.798 1.00 95.50 150 ALA A O 1
ATOM 1168 N N . GLN A 1 151 ? 15.464 4.560 -31.802 1.00 94.94 151 GLN A N 1
ATOM 1169 C CA . GLN A 1 151 ? 14.848 5.881 -31.650 1.00 94.94 151 GLN A CA 1
ATOM 1170 C C . GLN A 1 151 ? 13.324 5.806 -31.522 1.00 94.94 151 GLN A C 1
ATOM 1172 O O . GLN A 1 151 ? 12.734 6.624 -30.814 1.00 94.94 151 GLN A O 1
ATOM 1177 N N . ALA A 1 152 ? 12.663 4.866 -32.202 1.00 92.38 152 ALA A N 1
ATOM 1178 C CA . ALA A 1 152 ? 11.224 4.673 -32.072 1.00 92.38 152 ALA A CA 1
ATOM 1179 C C . ALA A 1 152 ? 10.843 4.255 -30.649 1.00 92.38 152 ALA A C 1
ATOM 1181 O O . ALA A 1 152 ? 9.903 4.829 -30.093 1.00 92.38 152 ALA A O 1
ATOM 1182 N N . SER A 1 153 ? 11.602 3.342 -30.042 1.00 92.88 153 SER A N 1
ATOM 1183 C CA . SER A 1 153 ? 11.430 2.939 -28.642 1.00 92.88 153 SER A CA 1
ATOM 1184 C C . SER A 1 153 ? 11.637 4.117 -27.682 1.00 92.88 153 SER A C 1
ATOM 1186 O O . SER A 1 153 ? 10.764 4.396 -26.858 1.00 92.88 153 SER A O 1
ATOM 1188 N N . VAL A 1 154 ? 12.713 4.897 -27.861 1.00 93.88 154 VAL A N 1
ATOM 1189 C CA . VAL A 1 154 ? 13.003 6.088 -27.035 1.00 93.88 154 VAL A CA 1
ATOM 1190 C C . VAL A 1 154 ? 11.916 7.158 -27.143 1.00 93.88 154 VAL A C 1
ATOM 1192 O O . VAL A 1 154 ? 11.502 7.732 -26.135 1.00 93.88 154 VAL A O 1
ATOM 1195 N N . ARG A 1 155 ? 11.390 7.416 -28.348 1.00 91.50 155 ARG A N 1
ATOM 1196 C CA . ARG A 1 155 ? 10.293 8.378 -28.550 1.00 91.50 155 ARG A CA 1
ATOM 1197 C C . ARG A 1 155 ? 9.048 8.021 -27.738 1.00 91.50 155 ARG A C 1
ATOM 1199 O O . ARG A 1 155 ? 8.411 8.922 -27.192 1.00 91.50 155 ARG A O 1
ATOM 1206 N N . LYS A 1 156 ? 8.721 6.728 -27.626 1.00 89.81 156 LYS A N 1
ATOM 1207 C CA . LYS A 1 156 ? 7.532 6.259 -26.898 1.00 89.81 156 LYS A CA 1
ATOM 1208 C C . LYS A 1 156 ? 7.601 6.603 -25.412 1.00 89.81 156 LYS A C 1
ATOM 1210 O O . LYS A 1 156 ? 6.679 7.241 -24.916 1.00 89.81 156 LYS A O 1
ATOM 1215 N N . PHE A 1 157 ? 8.702 6.290 -24.727 1.00 89.38 157 PHE A N 1
ATOM 1216 C CA . PHE A 1 157 ? 8.824 6.613 -23.299 1.00 89.38 157 PHE A CA 1
ATOM 1217 C C . PHE A 1 157 ? 9.233 8.068 -23.009 1.00 89.38 157 PHE A C 1
ATOM 1219 O O . PHE A 1 157 ? 9.003 8.570 -21.908 1.00 89.38 157 PHE A O 1
ATOM 1226 N N . ASN A 1 158 ? 9.769 8.798 -23.995 1.00 87.19 158 ASN A N 1
ATOM 1227 C CA . ASN A 1 158 ? 9.975 10.246 -23.884 1.00 87.19 158 ASN A CA 1
ATOM 1228 C C . ASN A 1 158 ? 8.686 11.051 -24.111 1.00 87.19 158 ASN A C 1
ATOM 1230 O O . ASN A 1 158 ? 8.597 12.197 -23.664 1.00 87.19 158 ASN A O 1
ATOM 1234 N N . GLY A 1 159 ? 7.686 10.468 -24.778 1.00 82.88 159 GLY A N 1
ATOM 1235 C CA . GLY A 1 159 ? 6.441 11.148 -25.145 1.00 82.88 159 GLY A CA 1
ATOM 1236 C C . GLY A 1 159 ? 6.603 12.119 -26.309 1.00 82.88 159 GLY A C 1
ATOM 1237 O O . GLY A 1 159 ? 5.754 12.991 -26.510 1.00 82.88 159 GLY A O 1
ATOM 1238 N N . THR A 1 160 ? 7.693 11.998 -27.067 1.00 77.75 160 THR A N 1
ATOM 1239 C CA . THR A 1 160 ? 7.968 12.845 -28.224 1.00 77.75 160 THR A CA 1
ATOM 1240 C C . THR A 1 160 ? 7.307 12.252 -29.464 1.00 77.75 160 THR A C 1
ATOM 1242 O O . THR A 1 160 ? 7.450 11.072 -29.785 1.00 77.75 160 THR A O 1
ATOM 1245 N N . LYS A 1 161 ? 6.535 13.073 -30.180 1.00 65.88 161 LYS A N 1
ATOM 1246 C CA . LYS A 1 161 ? 5.896 12.654 -31.433 1.00 65.88 161 LYS A CA 1
ATOM 1247 C C . LYS A 1 161 ? 6.915 12.685 -32.571 1.00 65.88 161 LYS A C 1
ATOM 1249 O O . LYS A 1 161 ? 7.770 13.565 -32.611 1.00 65.88 161 LYS A O 1
ATOM 1254 N N . SER A 1 162 ? 6.787 11.761 -33.523 1.00 60.16 162 SER A N 1
ATOM 1255 C CA . SER A 1 162 ? 7.451 11.913 -34.822 1.00 60.16 162 SER A CA 1
ATOM 1256 C C . SER A 1 162 ? 6.926 13.185 -35.496 1.00 60.16 162 SER A C 1
ATOM 1258 O O . SER A 1 162 ? 5.717 13.421 -35.495 1.00 60.16 162 SER A O 1
ATOM 1260 N N . ALA A 1 163 ? 7.814 14.009 -36.057 1.00 58.53 163 ALA A N 1
ATOM 1261 C CA . ALA A 1 163 ? 7.466 15.294 -36.672 1.00 58.53 163 ALA A CA 1
ATOM 1262 C C . ALA A 1 163 ? 6.524 15.167 -37.888 1.00 58.53 163 ALA A C 1
ATOM 1264 O O . ALA A 1 163 ? 5.970 16.164 -38.347 1.00 58.53 163 ALA A O 1
ATOM 1265 N N . ARG A 1 164 ? 6.282 13.948 -38.389 1.00 50.38 164 ARG A N 1
ATOM 1266 C CA . ARG A 1 164 ? 5.323 13.685 -39.464 1.00 50.38 164 ARG A CA 1
ATOM 1267 C C . ARG A 1 164 ? 3.887 13.779 -38.938 1.00 50.38 164 ARG A C 1
ATOM 1269 O O . ARG A 1 164 ? 3.230 12.772 -38.688 1.00 50.38 164 ARG A O 1
ATOM 1276 N N . LYS A 1 165 ? 3.377 15.005 -38.806 1.00 50.12 165 LYS A N 1
ATOM 1277 C CA . LYS A 1 165 ? 1.943 15.250 -38.974 1.00 50.12 165 LYS A CA 1
ATOM 1278 C C . LYS A 1 165 ? 1.651 15.050 -40.458 1.00 50.12 165 LYS A C 1
ATOM 1280 O O . LYS A 1 165 ? 1.966 15.916 -41.266 1.00 50.12 165 LYS A O 1
ATOM 1285 N N . VAL A 1 166 ? 1.076 13.910 -40.832 1.00 47.59 166 VAL A N 1
ATOM 1286 C CA . VAL A 1 166 ? 0.232 13.914 -42.029 1.00 47.59 166 VAL A CA 1
ATOM 1287 C C . VAL A 1 166 ? -0.897 14.869 -41.668 1.00 47.59 166 VAL A C 1
ATOM 1289 O O . VAL A 1 166 ? -1.623 14.614 -40.708 1.00 47.59 166 VAL A O 1
ATOM 1292 N N . ALA A 1 167 ? -0.948 16.030 -42.319 1.00 49.25 167 ALA A N 1
ATOM 1293 C CA . ALA A 1 167 ? -2.125 16.873 -42.249 1.00 49.25 167 ALA A CA 1
ATOM 1294 C C . ALA A 1 167 ? -3.301 15.989 -42.673 1.00 49.25 167 ALA A C 1
ATOM 1296 O O . ALA A 1 167 ? -3.287 15.449 -43.781 1.00 49.25 167 ALA A O 1
ATOM 1297 N N . GLU A 1 168 ? -4.257 15.767 -41.774 1.00 53.72 168 GLU A N 1
ATOM 1298 C CA . GLU A 1 168 ? -5.553 15.237 -42.173 1.00 53.72 168 GLU A CA 1
ATOM 1299 C C . GLU A 1 168 ? -6.062 16.182 -43.261 1.00 53.72 168 GLU A C 1
ATOM 1301 O O . GLU A 1 168 ? -6.294 17.365 -43.004 1.00 53.72 168 GLU A O 1
ATOM 1306 N N . LYS A 1 169 ? -6.136 15.697 -44.507 1.00 53.78 169 LYS A N 1
ATOM 1307 C CA . LYS A 1 169 ? -6.909 16.403 -45.525 1.00 53.78 169 LYS A CA 1
ATOM 1308 C C . LYS A 1 169 ? -8.332 16.508 -44.965 1.00 53.78 169 LYS A C 1
ATOM 1310 O O . LYS A 1 169 ? -8.813 15.502 -44.437 1.00 53.78 169 LYS A O 1
ATOM 1315 N N . PRO A 1 170 ? -8.986 17.679 -45.032 1.00 48.09 170 PRO A N 1
ATOM 1316 C CA . PRO A 1 170 ? -10.370 17.768 -44.608 1.00 48.09 170 PRO A CA 1
ATOM 1317 C C . PRO A 1 170 ? -11.160 16.807 -45.490 1.00 48.09 170 PRO A C 1
ATOM 1319 O O . PRO A 1 170 ? -11.113 16.924 -46.715 1.00 48.09 170 PRO A O 1
ATOM 1322 N N . ASN A 1 171 ? -11.818 15.825 -44.874 1.00 54.66 171 ASN A N 1
ATOM 1323 C CA . ASN A 1 171 ? -12.824 15.062 -45.589 1.00 54.66 171 ASN A CA 1
ATOM 1324 C C . ASN A 1 171 ? -13.940 16.059 -45.913 1.00 54.66 171 ASN A C 1
ATOM 1326 O O . ASN A 1 171 ? -14.390 16.794 -45.029 1.00 54.66 171 ASN A O 1
ATOM 1330 N N . ALA A 1 172 ? -14.301 16.157 -47.189 1.00 56.78 172 ALA A N 1
ATOM 1331 C CA . ALA A 1 172 ? -15.542 16.807 -47.565 1.00 56.78 172 ALA A CA 1
ATOM 1332 C C . ALA A 1 172 ? -16.691 16.028 -46.902 1.00 56.78 172 ALA A C 1
ATOM 1334 O O . ALA A 1 172 ? -16.582 14.821 -46.728 1.00 56.78 172 ALA A O 1
ATOM 1335 N N . GLU A 1 173 ? -17.750 16.742 -46.527 1.00 56.91 173 GLU A N 1
ATOM 1336 C CA . GLU A 1 173 ? -18.920 16.277 -45.764 1.00 56.91 173 GLU A CA 1
ATOM 1337 C C . GLU A 1 173 ? -18.750 16.268 -44.231 1.00 56.91 173 GLU A C 1
ATOM 1339 O O . GLU A 1 173 ? -17.864 15.654 -43.642 1.00 56.91 173 GLU A O 1
ATOM 1344 N N . GLY A 1 174 ? -19.615 17.051 -43.578 1.00 54.12 174 GLY A N 1
ATOM 1345 C CA . GLY A 1 174 ? -19.505 17.501 -42.193 1.00 54.12 174 GLY A CA 1
ATOM 1346 C C . GLY A 1 174 ? -19.880 16.457 -41.149 1.00 54.12 174 GLY A C 1
ATOM 1347 O O . GLY A 1 174 ? -20.799 16.674 -40.361 1.00 54.12 174 GLY A O 1
ATOM 1348 N N . GLU A 1 175 ? -19.140 15.357 -41.092 1.00 53.84 175 GLU A N 1
ATOM 1349 C CA . GLU A 1 175 ? -19.199 14.444 -39.957 1.00 53.84 175 GLU A CA 1
ATOM 1350 C C . GLU A 1 175 ? -18.310 14.953 -38.814 1.00 53.84 175 GLU A C 1
ATOM 1352 O O . GLU A 1 175 ? -17.124 15.254 -38.979 1.00 53.84 175 GLU A O 1
ATOM 1357 N N . LEU A 1 176 ? -18.899 15.064 -37.619 1.00 50.56 176 LEU A N 1
ATOM 1358 C CA . LEU A 1 176 ? -18.184 15.365 -36.382 1.00 50.56 176 LEU A CA 1
ATOM 1359 C C . LEU A 1 176 ? -17.092 14.312 -36.172 1.00 50.56 176 LEU A C 1
ATOM 1361 O O . LEU A 1 176 ? -17.382 13.197 -35.742 1.00 50.56 176 LEU A O 1
ATOM 1365 N N . GLN A 1 177 ? -15.832 14.674 -36.432 1.00 58.97 177 GLN A N 1
ATOM 1366 C CA . GLN A 1 177 ? -14.695 13.822 -36.102 1.00 58.97 177 GLN A CA 1
ATOM 1367 C C . GLN A 1 177 ? -14.779 13.426 -34.621 1.00 58.97 177 GLN A C 1
ATOM 1369 O O . GLN A 1 177 ? -14.563 14.244 -33.718 1.00 58.97 177 GLN A O 1
ATOM 1374 N N . THR A 1 178 ? -15.072 12.154 -34.348 1.00 56.50 178 THR A N 1
ATOM 1375 C CA . THR A 1 178 ? -14.954 11.590 -33.006 1.00 56.50 178 THR A CA 1
ATOM 1376 C C . THR A 1 178 ? -13.507 11.745 -32.561 1.00 56.50 178 THR A C 1
ATOM 1378 O O . THR A 1 178 ? -12.608 11.088 -33.088 1.00 56.50 178 THR A O 1
ATOM 1381 N N . LYS A 1 179 ? -13.255 12.633 -31.592 1.00 57.62 179 LYS A N 1
ATOM 1382 C CA . LYS A 1 179 ? -11.927 12.808 -30.996 1.00 57.62 179 LYS A CA 1
ATOM 1383 C C . LYS A 1 179 ? -11.523 11.509 -30.304 1.00 57.62 179 LYS A C 1
ATOM 1385 O O . LYS A 1 179 ? -11.873 11.274 -29.150 1.00 57.62 179 LYS A O 1
ATOM 1390 N N . VAL A 1 180 ? -10.753 10.672 -30.994 1.00 61.38 180 VAL A N 1
ATOM 1391 C CA . VAL A 1 180 ? -10.182 9.460 -30.403 1.00 61.38 180 VAL A CA 1
ATOM 1392 C C . VAL A 1 180 ? -9.142 9.881 -29.366 1.00 61.38 180 VAL A C 1
ATOM 1394 O O . VAL A 1 180 ? -8.044 10.339 -29.698 1.00 61.38 180 VAL A O 1
ATOM 1397 N N . ARG A 1 181 ? -9.476 9.737 -28.080 1.00 58.53 181 ARG A N 1
ATOM 1398 C CA . ARG A 1 181 ? -8.531 9.957 -26.980 1.00 58.53 181 ARG A CA 1
ATOM 1399 C C . ARG A 1 181 ? -7.511 8.818 -26.975 1.00 58.53 181 ARG A C 1
ATOM 1401 O O . ARG A 1 181 ? -7.767 7.751 -26.433 1.00 58.53 181 ARG A O 1
ATOM 1408 N N . ARG A 1 182 ? -6.338 9.041 -27.570 1.00 63.97 182 ARG A N 1
ATOM 1409 C CA . ARG A 1 182 ? -5.228 8.076 -27.527 1.00 63.97 182 ARG A CA 1
ATOM 1410 C C . ARG A 1 182 ? -4.440 8.235 -26.226 1.00 63.97 182 ARG A C 1
ATOM 1412 O O . ARG A 1 182 ? -4.008 9.344 -25.896 1.00 63.97 182 ARG A O 1
ATOM 1419 N N . ALA A 1 183 ? -4.249 7.137 -25.494 1.00 63.41 183 ALA A N 1
ATOM 1420 C CA . ALA A 1 183 ? -3.338 7.101 -24.355 1.00 63.41 183 ALA A CA 1
ATOM 1421 C C . ALA A 1 183 ? -1.919 7.469 -24.820 1.00 63.41 183 ALA A C 1
ATOM 1423 O O . ALA A 1 183 ? -1.487 7.069 -25.901 1.00 63.41 183 ALA A O 1
ATOM 1424 N N . ARG A 1 184 ? -1.201 8.269 -24.024 1.00 69.69 184 ARG A N 1
ATOM 1425 C CA . ARG A 1 184 ? 0.149 8.738 -24.384 1.00 69.69 184 ARG A CA 1
ATOM 1426 C C . ARG A 1 184 ? 1.232 7.664 -24.189 1.00 69.69 184 ARG A C 1
ATOM 1428 O O . ARG A 1 184 ? 2.334 7.880 -24.675 1.00 69.69 184 ARG A O 1
ATOM 1435 N N . GLY A 1 185 ? 0.926 6.554 -23.503 1.00 73.50 185 GLY A N 1
ATOM 1436 C CA . GLY A 1 185 ? 1.879 5.474 -23.198 1.00 73.50 185 GLY A CA 1
ATOM 1437 C C . GLY A 1 185 ? 3.041 5.924 -22.308 1.00 73.50 185 GLY A C 1
ATOM 1438 O O . GLY A 1 185 ? 4.174 5.501 -22.512 1.00 73.50 185 GLY A O 1
ATOM 1439 N N . LEU A 1 186 ? 2.775 6.857 -21.386 1.00 85.56 186 LEU A N 1
ATOM 1440 C CA . LEU A 1 186 ? 3.771 7.473 -20.495 1.00 85.56 186 LEU A CA 1
ATOM 1441 C C . LEU A 1 186 ? 3.681 6.982 -19.048 1.00 85.56 186 LEU A C 1
ATOM 1443 O O . LEU A 1 186 ? 4.385 7.488 -18.178 1.00 85.56 186 LEU A O 1
ATOM 1447 N N . ASP A 1 187 ? 2.789 6.038 -18.780 1.00 91.94 187 ASP A N 1
ATOM 1448 C CA . ASP A 1 187 ? 2.739 5.309 -17.523 1.00 91.94 187 ASP A CA 1
ATOM 1449 C C . ASP A 1 187 ? 4.004 4.458 -17.328 1.00 91.94 187 ASP A C 1
ATOM 1451 O O . ASP A 1 187 ? 4.676 4.067 -18.283 1.00 91.94 187 ASP A O 1
ATOM 1455 N N . PHE A 1 188 ? 4.331 4.175 -16.067 1.00 95.19 188 PHE A N 1
ATOM 1456 C CA . PHE A 1 188 ? 5.544 3.448 -15.687 1.00 95.19 188 PHE A CA 1
ATOM 1457 C C . PHE A 1 188 ? 5.653 2.060 -16.339 1.00 95.19 188 PHE A C 1
ATOM 1459 O O . PHE A 1 188 ? 6.758 1.617 -16.643 1.00 95.19 188 PHE A O 1
ATOM 1466 N N . ILE A 1 189 ? 4.524 1.395 -16.599 1.00 94.44 189 ILE A N 1
ATOM 1467 C CA . ILE A 1 189 ? 4.487 0.093 -17.278 1.00 94.44 189 ILE A CA 1
ATOM 1468 C C . ILE A 1 189 ? 4.903 0.269 -18.739 1.00 94.44 189 ILE A C 1
ATOM 1470 O O . ILE A 1 189 ? 5.880 -0.333 -19.182 1.00 94.44 189 ILE A O 1
ATOM 1474 N N . SER A 1 190 ? 4.245 1.178 -19.463 1.00 93.50 190 SER A N 1
ATOM 1475 C CA . SER A 1 190 ? 4.592 1.496 -20.850 1.00 93.50 190 SER A CA 1
ATOM 1476 C C . SER A 1 190 ? 6.044 1.962 -20.997 1.00 93.50 190 SER A C 1
ATOM 1478 O O . SER A 1 190 ? 6.717 1.606 -21.966 1.00 93.50 190 SER A O 1
ATOM 1480 N N . VAL A 1 191 ? 6.562 2.752 -20.052 1.00 95.00 191 VAL A N 1
ATOM 1481 C CA . VAL A 1 191 ? 7.970 3.180 -20.058 1.00 95.00 191 VAL A CA 1
ATOM 1482 C C . VAL A 1 191 ? 8.909 1.982 -19.908 1.00 95.00 191 VAL A C 1
ATOM 1484 O O . VAL A 1 191 ? 9.838 1.860 -20.707 1.00 95.00 191 VAL A O 1
ATOM 1487 N N . ALA A 1 192 ? 8.653 1.090 -18.947 1.00 96.38 192 ALA A N 1
ATOM 1488 C CA . ALA A 1 192 ? 9.465 -0.106 -18.724 1.00 96.38 192 ALA A CA 1
ATOM 1489 C C . ALA A 1 192 ? 9.461 -1.037 -19.947 1.00 96.38 192 ALA A C 1
ATOM 1491 O O . ALA A 1 192 ? 10.524 -1.453 -20.398 1.00 96.38 192 ALA A O 1
ATOM 1492 N N . GLU A 1 193 ? 8.298 -1.289 -20.554 1.00 95.12 193 GLU A N 1
ATOM 1493 C CA . GLU A 1 193 ? 8.208 -2.125 -21.756 1.00 95.12 193 GLU A CA 1
ATOM 1494 C C . GLU A 1 193 ? 8.964 -1.537 -22.951 1.00 95.12 193 GLU A C 1
ATOM 1496 O O . GLU A 1 193 ? 9.641 -2.252 -23.692 1.00 95.12 193 GLU A O 1
ATOM 1501 N N . ASN A 1 194 ? 8.832 -0.230 -23.191 1.00 95.06 194 ASN A N 1
ATOM 1502 C CA . ASN A 1 194 ? 9.529 0.407 -24.306 1.00 95.06 194 ASN A CA 1
ATOM 1503 C C . ASN A 1 194 ? 11.040 0.501 -24.049 1.00 95.06 194 ASN A C 1
ATOM 1505 O O . ASN A 1 194 ? 11.816 0.445 -25.003 1.00 95.06 194 ASN A O 1
ATOM 1509 N N . PHE A 1 195 ? 11.463 0.605 -22.787 1.00 96.75 195 PHE A N 1
ATOM 1510 C CA . PHE A 1 195 ? 12.869 0.480 -22.419 1.00 96.75 195 PHE A CA 1
ATOM 1511 C C . PHE A 1 195 ? 13.381 -0.946 -22.660 1.00 96.75 195 PHE A C 1
ATOM 1513 O O . PHE A 1 195 ? 14.399 -1.100 -23.323 1.00 96.75 195 PHE A O 1
ATOM 1520 N N . ALA A 1 196 ? 12.646 -1.984 -22.253 1.00 96.56 196 ALA A N 1
ATOM 1521 C CA . ALA A 1 196 ? 13.002 -3.378 -22.535 1.00 96.56 196 ALA A CA 1
ATOM 1522 C C . ALA A 1 196 ? 13.183 -3.633 -24.044 1.00 96.56 196 ALA A C 1
ATOM 1524 O O . ALA A 1 196 ? 14.182 -4.206 -24.467 1.00 96.56 196 ALA A O 1
ATOM 1525 N N . LYS A 1 197 ? 12.277 -3.105 -24.881 1.00 96.00 197 LYS A N 1
ATOM 1526 C CA . LYS A 1 197 ? 12.392 -3.172 -26.354 1.00 96.00 197 LYS A CA 1
ATOM 1527 C C . LYS A 1 197 ? 13.660 -2.494 -26.884 1.00 96.00 197 LYS A C 1
ATOM 1529 O O . LYS A 1 197 ? 14.269 -2.988 -27.832 1.00 96.00 197 LYS A O 1
ATOM 1534 N N . LEU A 1 198 ? 14.064 -1.366 -26.292 1.00 96.88 198 LEU A N 1
ATOM 1535 C CA . LEU A 1 198 ? 15.334 -0.714 -26.620 1.00 96.88 198 LEU A CA 1
ATOM 1536 C C . LEU A 1 198 ? 16.523 -1.611 -26.253 1.00 96.88 198 LEU A C 1
ATOM 1538 O O . LEU A 1 198 ? 17.429 -1.750 -27.067 1.00 96.88 198 LEU A O 1
ATOM 1542 N N . VAL A 1 199 ? 16.506 -2.230 -25.069 1.00 97.12 199 VAL A N 1
ATOM 1543 C CA . VAL A 1 199 ? 17.570 -3.144 -24.623 1.00 97.12 199 VAL A CA 1
ATOM 1544 C C . VAL A 1 199 ? 17.700 -4.344 -25.558 1.00 97.12 199 VAL A C 1
ATOM 1546 O O . VAL A 1 199 ? 18.815 -4.676 -25.946 1.00 97.12 199 VAL A O 1
ATOM 1549 N N . GLU A 1 200 ? 16.587 -4.936 -25.993 1.00 96.75 200 GLU A N 1
ATOM 1550 C CA . GLU A 1 200 ? 16.616 -6.034 -26.967 1.00 96.75 200 GLU A CA 1
ATOM 1551 C C . GLU A 1 200 ? 17.225 -5.596 -28.303 1.00 96.75 200 GLU A C 1
ATOM 1553 O O . GLU A 1 200 ? 18.121 -6.266 -28.814 1.00 96.75 200 GLU A O 1
ATOM 1558 N N . THR A 1 201 ? 16.830 -4.421 -28.811 1.00 96.12 201 THR A N 1
ATOM 1559 C CA . THR A 1 201 ? 17.388 -3.847 -30.053 1.00 96.12 201 THR A CA 1
ATOM 1560 C C . THR A 1 201 ? 18.903 -3.666 -29.954 1.00 96.12 201 THR A C 1
ATOM 1562 O O . THR A 1 201 ? 19.632 -4.020 -30.873 1.00 96.12 201 THR A O 1
ATOM 1565 N N . VAL A 1 202 ? 19.377 -3.131 -28.826 1.00 95.56 202 VAL A N 1
ATOM 1566 C CA . VAL A 1 202 ? 20.806 -2.924 -28.553 1.00 95.56 202 VAL A CA 1
ATOM 1567 C C . VAL A 1 202 ? 21.543 -4.256 -28.442 1.00 95.56 202 VAL A C 1
ATOM 1569 O O . VAL A 1 202 ? 22.643 -4.393 -28.960 1.00 95.56 202 VAL A O 1
ATOM 1572 N N . SER A 1 203 ? 20.942 -5.247 -27.782 1.00 95.06 203 SER A N 1
ATOM 1573 C CA . SER A 1 203 ? 21.575 -6.547 -27.558 1.00 95.06 203 SER A CA 1
ATOM 1574 C C . SER A 1 203 ? 21.693 -7.410 -28.815 1.00 95.06 203 SER A C 1
ATOM 1576 O O . SER A 1 203 ? 22.552 -8.286 -28.867 1.00 95.06 203 SER A O 1
ATOM 1578 N N . ALA A 1 204 ? 20.834 -7.171 -29.807 1.00 95.81 204 ALA A N 1
ATOM 1579 C CA . ALA A 1 204 ? 20.854 -7.863 -31.089 1.00 95.81 204 ALA A CA 1
ATOM 1580 C C . ALA A 1 204 ? 21.859 -7.254 -32.085 1.00 95.81 204 ALA A C 1
ATOM 1582 O O . ALA A 1 204 ? 22.186 -7.891 -33.085 1.00 95.81 204 ALA A O 1
ATOM 1583 N N . ASP A 1 205 ? 22.337 -6.029 -31.843 1.00 94.00 205 ASP A N 1
ATOM 1584 C CA . ASP A 1 205 ? 23.289 -5.353 -32.721 1.00 94.00 205 ASP A CA 1
ATOM 1585 C C . ASP A 1 205 ? 24.727 -5.781 -32.400 1.00 94.00 205 ASP A C 1
ATOM 1587 O O . ASP A 1 205 ? 25.283 -5.433 -31.358 1.00 94.00 205 ASP A O 1
ATOM 1591 N N . SER A 1 206 ? 25.356 -6.508 -33.323 1.00 93.50 206 SER A N 1
ATOM 1592 C CA . SER A 1 206 ? 26.734 -6.982 -33.170 1.00 93.50 206 SER A CA 1
ATOM 1593 C C . SER A 1 206 ? 27.769 -5.859 -33.134 1.00 93.50 206 SER A C 1
ATOM 1595 O O . SER A 1 206 ? 28.878 -6.103 -32.677 1.00 93.50 206 SER A O 1
ATOM 1597 N N . SER A 1 207 ? 27.442 -4.658 -33.625 1.00 92.56 207 SER A N 1
ATOM 1598 C CA . SER A 1 207 ? 28.358 -3.508 -33.616 1.00 92.56 207 SER A CA 1
ATOM 1599 C C . SER A 1 207 ? 28.432 -2.810 -32.256 1.00 92.56 207 SER A C 1
ATOM 1601 O O . SER A 1 207 ? 29.333 -2.008 -32.026 1.00 92.56 207 SER A O 1
ATOM 1603 N N . TYR A 1 208 ? 27.505 -3.100 -31.337 1.00 93.12 208 TYR A N 1
ATOM 1604 C CA . TYR A 1 208 ? 27.404 -2.406 -30.058 1.00 93.12 208 TYR A CA 1
ATOM 1605 C C . TYR A 1 208 ? 28.493 -2.846 -29.065 1.00 93.12 208 TYR A C 1
ATOM 1607 O O . TYR A 1 208 ? 28.310 -3.768 -28.267 1.00 93.12 208 TYR A O 1
ATOM 1615 N N . HIS A 1 209 ? 29.625 -2.140 -29.079 1.00 88.69 209 HIS A N 1
ATOM 1616 C CA . HIS A 1 209 ? 30.758 -2.376 -28.186 1.00 88.69 209 HIS A CA 1
ATOM 1617 C C . HIS A 1 209 ? 30.981 -1.175 -27.262 1.00 88.69 209 HIS A C 1
ATOM 1619 O O . HIS A 1 209 ? 31.524 -0.144 -27.649 1.00 88.69 209 HIS A O 1
ATOM 1625 N N . VAL A 1 210 ? 30.549 -1.290 -26.006 1.00 91.31 210 VAL A N 1
ATOM 1626 C CA . VAL A 1 210 ? 30.649 -0.189 -25.039 1.00 91.31 210 VAL A CA 1
ATOM 1627 C C . VAL A 1 210 ? 31.517 -0.592 -23.855 1.00 91.31 210 VAL A C 1
ATOM 1629 O O . VAL A 1 210 ? 31.326 -1.665 -23.284 1.00 91.31 210 VAL A O 1
ATOM 1632 N N . ASN A 1 211 ? 32.465 0.275 -23.493 1.00 91.62 211 ASN A N 1
ATOM 1633 C CA . ASN A 1 211 ? 33.404 0.039 -22.393 1.00 91.62 211 ASN A CA 1
ATOM 1634 C C . ASN A 1 211 ? 32.851 0.541 -21.053 1.00 91.62 211 ASN A C 1
ATOM 1636 O O . ASN A 1 211 ? 33.209 0.043 -19.987 1.00 91.62 211 ASN A O 1
ATOM 1640 N N . GLU A 1 212 ? 31.967 1.536 -21.087 1.00 91.69 212 GLU A N 1
ATOM 1641 C CA . GLU A 1 212 ? 31.338 2.087 -19.901 1.00 91.69 212 GLU A CA 1
ATOM 1642 C C . GLU A 1 212 ? 30.306 1.110 -19.333 1.00 91.69 212 GLU A C 1
ATOM 1644 O O . GLU A 1 212 ? 29.342 0.715 -19.995 1.00 91.69 212 GLU A O 1
ATOM 1649 N N . MET A 1 213 ? 30.459 0.781 -18.050 1.00 90.25 213 MET A N 1
ATOM 1650 C CA . MET A 1 213 ? 29.601 -0.191 -17.372 1.00 90.25 213 MET A CA 1
ATOM 1651 C C . MET A 1 213 ? 28.109 0.157 -17.472 1.00 90.25 213 MET A C 1
ATOM 1653 O O . MET A 1 213 ? 27.298 -0.740 -17.691 1.00 90.25 213 MET A O 1
ATOM 1657 N N . GLU A 1 214 ? 27.735 1.437 -17.348 1.00 90.19 214 GLU A N 1
ATOM 1658 C CA . GLU A 1 214 ? 26.337 1.911 -17.399 1.00 90.19 214 GLU A CA 1
ATOM 1659 C C . GLU A 1 214 ? 25.600 1.480 -18.681 1.00 90.19 214 GLU A C 1
ATOM 1661 O O . GLU A 1 214 ? 24.397 1.231 -18.652 1.00 90.19 214 GLU A O 1
ATOM 1666 N N . PHE A 1 215 ? 26.322 1.366 -19.796 1.00 93.25 215 PHE A N 1
ATOM 1667 C CA . PHE A 1 215 ? 25.769 1.041 -21.109 1.00 93.25 215 PHE A CA 1
ATOM 1668 C C . PHE A 1 215 ? 25.955 -0.423 -21.507 1.00 93.25 215 PHE A C 1
ATOM 1670 O O . PHE A 1 215 ? 25.460 -0.839 -22.551 1.00 93.25 215 PHE A O 1
ATOM 1677 N N . SER A 1 216 ? 26.651 -1.219 -20.694 1.00 94.56 216 SER A N 1
ATOM 1678 C CA . SER A 1 216 ? 26.796 -2.646 -20.973 1.00 94.56 216 SER A CA 1
ATOM 1679 C C . SER A 1 216 ? 25.423 -3.323 -21.059 1.00 94.56 216 SER A C 1
ATOM 1681 O O . SER A 1 216 ? 24.525 -3.057 -20.255 1.00 94.56 216 SER A O 1
ATOM 1683 N N . VAL A 1 217 ? 25.261 -4.242 -22.016 1.00 95.19 217 VAL A N 1
ATOM 1684 C CA . VAL A 1 217 ? 23.994 -4.965 -22.239 1.00 95.19 217 VAL A CA 1
ATOM 1685 C C . VAL A 1 217 ? 23.507 -5.649 -20.957 1.00 95.19 217 VAL A C 1
ATOM 1687 O O . VAL A 1 217 ? 22.314 -5.624 -20.655 1.00 95.19 217 VAL A O 1
ATOM 1690 N N . ASN A 1 218 ? 24.427 -6.197 -20.159 1.00 95.69 218 ASN A N 1
ATOM 1691 C CA . ASN A 1 218 ? 24.107 -6.833 -18.881 1.00 95.69 218 ASN A CA 1
ATOM 1692 C C . ASN A 1 218 ? 23.485 -5.848 -17.881 1.00 95.69 218 ASN A C 1
ATOM 1694 O O . ASN A 1 218 ? 22.462 -6.161 -17.272 1.00 95.69 218 ASN A O 1
ATOM 1698 N N . ASN A 1 219 ? 24.045 -4.644 -17.738 1.00 96.12 219 ASN A N 1
ATOM 1699 C CA . ASN A 1 219 ? 23.491 -3.639 -16.831 1.00 96.12 219 ASN A CA 1
ATOM 1700 C C . ASN A 1 219 ? 22.165 -3.069 -17.343 1.00 96.12 219 ASN A C 1
ATOM 1702 O O . ASN A 1 219 ? 21.248 -2.862 -16.549 1.00 96.12 219 ASN A O 1
ATOM 1706 N N . LEU A 1 220 ? 22.018 -2.889 -18.659 1.00 97.06 220 LEU A N 1
ATOM 1707 C CA . LEU A 1 220 ? 20.756 -2.459 -19.262 1.00 97.06 220 LEU A CA 1
ATOM 1708 C C . LEU A 1 220 ? 19.635 -3.491 -19.052 1.00 97.06 220 LEU A C 1
ATOM 1710 O O . LEU A 1 220 ? 18.516 -3.112 -18.700 1.00 97.06 220 LEU A O 1
ATOM 1714 N N . ARG A 1 221 ? 19.932 -4.791 -19.193 1.00 97.12 221 ARG A N 1
ATOM 1715 C CA . ARG A 1 221 ? 18.990 -5.882 -18.885 1.00 97.12 221 ARG A CA 1
ATOM 1716 C C . ARG A 1 221 ? 18.624 -5.913 -17.404 1.00 97.12 221 ARG A C 1
ATOM 1718 O O . ARG A 1 221 ? 17.440 -5.943 -17.081 1.00 97.12 221 ARG A O 1
ATOM 1725 N N . SER A 1 222 ? 19.609 -5.820 -16.509 1.00 97.44 222 SER A N 1
ATOM 1726 C CA . SER A 1 222 ? 19.369 -5.750 -15.060 1.00 97.44 222 SER A CA 1
ATOM 1727 C C . SER A 1 222 ? 18.488 -4.558 -14.677 1.00 97.44 222 SER A C 1
ATOM 1729 O O . SER A 1 222 ? 17.555 -4.702 -13.883 1.00 97.44 222 SER A O 1
ATOM 1731 N N . LEU A 1 223 ? 18.726 -3.388 -15.281 1.00 97.31 223 LEU A N 1
ATOM 1732 C CA . LEU A 1 223 ? 17.890 -2.209 -15.078 1.00 97.31 223 LEU A CA 1
ATOM 1733 C C . LEU A 1 223 ? 16.469 -2.442 -15.598 1.00 97.31 223 LEU A C 1
ATOM 1735 O O . LEU A 1 223 ? 15.516 -2.151 -14.883 1.00 97.31 223 LEU A O 1
ATOM 1739 N N . SER A 1 224 ? 16.310 -3.013 -16.794 1.00 96.88 224 SER A N 1
ATOM 1740 C CA . SER A 1 224 ? 14.995 -3.350 -17.351 1.00 96.88 224 SER A CA 1
ATOM 1741 C C . SER A 1 224 ? 14.196 -4.270 -16.420 1.00 96.88 224 SER A C 1
ATOM 1743 O O . SER A 1 224 ? 13.046 -3.968 -16.099 1.00 96.88 224 SER A O 1
ATOM 1745 N N . SER A 1 225 ? 14.813 -5.343 -15.916 1.00 97.56 225 SER A N 1
ATOM 1746 C CA . SER A 1 225 ? 14.188 -6.245 -14.939 1.00 97.56 225 SER A CA 1
ATOM 1747 C C . SER A 1 225 ? 13.830 -5.526 -13.637 1.00 97.56 225 SER A C 1
ATOM 1749 O O . SER A 1 225 ? 12.751 -5.741 -13.088 1.00 97.56 225 SER A O 1
ATOM 1751 N N . THR A 1 226 ? 14.689 -4.613 -13.174 1.00 98.06 226 THR A N 1
ATOM 1752 C CA . THR A 1 226 ? 14.423 -3.782 -11.988 1.00 98.06 226 THR A CA 1
ATOM 1753 C C . THR A 1 226 ? 13.197 -2.887 -12.186 1.00 98.06 226 THR A C 1
ATOM 1755 O O . THR A 1 226 ? 12.359 -2.795 -11.293 1.00 98.06 226 THR A O 1
ATOM 1758 N N . LEU A 1 227 ? 13.044 -2.246 -13.352 1.00 97.81 227 LEU A N 1
ATOM 1759 C CA . LEU A 1 227 ? 11.885 -1.389 -13.642 1.00 97.81 227 LEU A CA 1
ATOM 1760 C C . LEU A 1 227 ? 10.566 -2.172 -13.607 1.00 97.81 227 LEU A C 1
ATOM 1762 O O . LEU A 1 227 ? 9.573 -1.667 -13.084 1.00 97.81 227 LEU A O 1
ATOM 1766 N N . ILE A 1 228 ? 10.561 -3.395 -14.148 1.00 97.25 228 ILE A N 1
ATOM 1767 C CA . ILE A 1 228 ? 9.397 -4.291 -14.124 1.00 97.25 228 ILE A CA 1
ATOM 1768 C C . ILE A 1 228 ? 9.084 -4.694 -12.678 1.00 97.25 228 ILE A C 1
ATOM 1770 O O . ILE A 1 228 ? 7.976 -4.447 -12.208 1.00 97.25 228 ILE A O 1
ATOM 1774 N N . ALA A 1 229 ? 10.082 -5.178 -11.935 1.00 98.06 229 ALA A N 1
ATOM 1775 C CA . ALA A 1 229 ? 9.913 -5.589 -10.543 1.00 98.06 229 ALA A CA 1
ATOM 1776 C C . ALA A 1 229 ? 9.403 -4.453 -9.635 1.00 98.06 229 ALA A C 1
ATOM 1778 O O . ALA A 1 229 ? 8.595 -4.685 -8.740 1.00 98.06 229 ALA A O 1
ATOM 1779 N N . LEU A 1 230 ? 9.827 -3.205 -9.869 1.00 98.31 230 LEU A N 1
ATOM 1780 C CA . LEU A 1 230 ? 9.330 -2.045 -9.119 1.00 98.31 230 LEU A CA 1
ATOM 1781 C C . LEU A 1 230 ? 7.863 -1.714 -9.431 1.00 98.31 230 LEU A C 1
ATOM 1783 O O . LEU A 1 230 ? 7.154 -1.219 -8.554 1.00 98.31 230 LEU A O 1
ATOM 1787 N N . ASN A 1 231 ? 7.391 -1.969 -10.655 1.00 97.94 231 ASN A N 1
ATOM 1788 C CA . ASN A 1 231 ? 5.968 -1.848 -10.972 1.00 97.94 231 ASN A CA 1
ATOM 1789 C C . ASN A 1 231 ? 5.151 -2.914 -10.230 1.00 97.94 231 ASN A C 1
ATOM 1791 O O . ASN A 1 231 ? 4.139 -2.574 -9.613 1.00 97.94 231 ASN A O 1
ATOM 1795 N N . ASP A 1 232 ? 5.623 -4.160 -10.229 1.00 97.75 232 ASP A N 1
ATOM 1796 C CA . ASP A 1 232 ? 4.969 -5.267 -9.523 1.00 97.75 232 ASP A CA 1
ATOM 1797 C C . ASP A 1 232 ? 4.930 -5.019 -8.011 1.00 97.75 232 ASP A C 1
ATOM 1799 O O . ASP A 1 232 ? 3.875 -5.129 -7.389 1.00 97.75 232 ASP A O 1
ATOM 1803 N N . LEU A 1 233 ? 6.029 -4.528 -7.433 1.00 98.25 233 LEU A N 1
ATOM 1804 C CA . LEU A 1 233 ? 6.094 -4.159 -6.019 1.00 98.25 233 LEU A CA 1
ATOM 1805 C C . LEU A 1 233 ? 5.059 -3.083 -5.640 1.00 98.25 233 LEU A C 1
ATOM 1807 O O . LEU A 1 233 ? 4.441 -3.151 -4.573 1.00 98.25 233 LEU A O 1
ATOM 1811 N N . VAL A 1 234 ? 4.838 -2.081 -6.498 1.00 98.50 234 VAL A N 1
ATOM 1812 C CA . VAL A 1 234 ? 3.791 -1.070 -6.269 1.00 98.50 234 VAL A CA 1
ATOM 1813 C C . VAL A 1 234 ? 2.396 -1.693 -6.358 1.00 98.50 234 VAL A C 1
ATOM 1815 O O . VAL A 1 234 ? 1.535 -1.365 -5.538 1.00 98.50 234 VAL A O 1
ATOM 1818 N N . ASN A 1 235 ? 2.157 -2.614 -7.293 1.00 97.94 235 ASN A N 1
ATOM 1819 C CA . ASN A 1 235 ? 0.880 -3.329 -7.390 1.00 97.94 235 ASN A CA 1
ATOM 1820 C C . ASN A 1 235 ? 0.611 -4.169 -6.128 1.00 97.94 235 ASN A C 1
ATOM 1822 O O . ASN A 1 235 ? -0.467 -4.073 -5.532 1.00 97.94 235 ASN A O 1
ATOM 1826 N N . ASP A 1 236 ? 1.611 -4.914 -5.661 1.00 98.31 236 ASP A N 1
ATOM 1827 C CA . ASP A 1 236 ? 1.518 -5.771 -4.478 1.00 98.31 236 ASP A CA 1
ATOM 1828 C C . ASP A 1 236 ? 1.277 -4.972 -3.195 1.00 98.31 236 ASP A C 1
ATOM 1830 O O . ASP A 1 236 ? 0.383 -5.292 -2.399 1.00 98.31 236 ASP A O 1
ATOM 1834 N N . THR A 1 237 ? 2.032 -3.888 -2.997 1.00 98.50 237 THR A N 1
ATOM 1835 C CA . THR A 1 237 ? 1.860 -3.000 -1.837 1.00 98.50 237 THR A CA 1
ATOM 1836 C C . THR A 1 237 ? 0.525 -2.254 -1.884 1.00 98.50 237 THR A C 1
ATOM 1838 O O . THR A 1 237 ? -0.116 -2.092 -0.842 1.00 98.50 237 THR A O 1
ATOM 1841 N N . THR A 1 238 ? 0.029 -1.893 -3.074 1.00 98.50 238 THR A N 1
ATOM 1842 C CA . THR A 1 238 ? -1.328 -1.345 -3.257 1.00 98.50 238 THR A CA 1
ATOM 1843 C C . THR A 1 238 ? -2.386 -2.350 -2.810 1.00 98.50 238 THR A C 1
ATOM 1845 O O . THR A 1 238 ? -3.267 -2.019 -2.009 1.00 98.50 238 THR A O 1
ATOM 1848 N N . ALA A 1 239 ? -2.291 -3.600 -3.271 1.00 98.31 239 ALA A N 1
ATOM 1849 C CA . ALA A 1 239 ? -3.210 -4.662 -2.877 1.00 98.31 239 ALA A CA 1
ATOM 1850 C C . ALA A 1 239 ? -3.149 -4.931 -1.363 1.00 98.31 239 ALA A C 1
ATOM 1852 O O . ALA A 1 239 ? -4.187 -5.073 -0.710 1.00 98.31 239 ALA A O 1
ATOM 1853 N N . LYS A 1 240 ? -1.947 -4.948 -0.769 1.00 98.25 240 LYS A N 1
ATOM 1854 C CA . LYS A 1 240 ? -1.746 -5.086 0.683 1.00 98.25 240 LYS A CA 1
ATOM 1855 C C . LYS A 1 240 ? -2.406 -3.946 1.463 1.00 98.25 240 LYS A C 1
ATOM 1857 O O . LYS A 1 240 ? -3.153 -4.220 2.404 1.00 98.25 240 LYS A O 1
ATOM 1862 N N . LEU A 1 241 ? -2.202 -2.695 1.051 1.00 98.62 241 LEU A N 1
ATOM 1863 C CA . LEU A 1 241 ? -2.814 -1.524 1.680 1.00 98.62 241 LEU A CA 1
ATOM 1864 C C . LEU A 1 241 ? -4.344 -1.558 1.588 1.00 98.62 241 LEU A C 1
ATOM 1866 O O . LEU A 1 241 ? -5.027 -1.278 2.576 1.00 98.62 241 LEU A O 1
ATOM 1870 N N . ASN A 1 242 ? -4.892 -1.937 0.434 1.00 98.44 242 ASN A N 1
ATOM 1871 C CA . ASN A 1 242 ? -6.337 -2.055 0.248 1.00 98.44 242 ASN A CA 1
ATOM 1872 C C . ASN A 1 242 ? -6.930 -3.148 1.145 1.00 98.44 242 ASN A C 1
ATOM 1874 O O . ASN A 1 242 ? -7.884 -2.875 1.868 1.00 98.44 242 ASN A O 1
ATOM 1878 N N . ARG A 1 243 ? -6.313 -4.336 1.205 1.00 98.44 243 ARG A N 1
ATOM 1879 C CA . ARG A 1 243 ? -6.732 -5.410 2.125 1.00 98.44 243 ARG A CA 1
ATOM 1880 C C . ARG A 1 243 ? -6.703 -4.962 3.589 1.00 98.44 243 ARG A C 1
ATOM 1882 O O . ARG A 1 243 ? -7.658 -5.222 4.319 1.00 98.44 243 ARG A O 1
ATOM 1889 N N . ALA A 1 244 ? -5.655 -4.251 4.013 1.00 98.44 244 ALA A N 1
ATOM 1890 C CA . ALA A 1 244 ? -5.554 -3.723 5.374 1.00 98.44 244 ALA A CA 1
ATOM 1891 C C . ALA A 1 244 ? -6.669 -2.704 5.682 1.00 98.44 244 ALA A C 1
ATOM 1893 O O . ALA A 1 244 ? -7.294 -2.763 6.743 1.00 98.44 244 ALA A O 1
ATOM 1894 N N . ARG A 1 245 ? -6.974 -1.802 4.737 1.00 98.12 245 ARG A N 1
ATOM 1895 C CA . ARG A 1 245 ? -8.080 -0.836 4.860 1.00 98.12 245 ARG A CA 1
ATOM 1896 C C . ARG A 1 245 ? -9.437 -1.531 4.936 1.00 98.12 245 ARG A C 1
ATOM 1898 O O . ARG A 1 245 ? -10.198 -1.228 5.847 1.00 98.12 245 ARG A O 1
ATOM 1905 N N . SER A 1 246 ? -9.702 -2.509 4.071 1.00 97.69 246 SER A N 1
ATOM 1906 C CA . SER A 1 246 ? -10.936 -3.301 4.113 1.00 97.69 246 SER A CA 1
ATOM 1907 C C . SER A 1 246 ? -11.083 -4.062 5.432 1.00 97.69 246 SER A C 1
ATOM 1909 O O . SER A 1 246 ? -12.155 -4.042 6.032 1.00 97.69 246 SER A O 1
ATOM 1911 N N . LYS A 1 247 ? -10.006 -4.680 5.942 1.00 98.00 247 LYS A N 1
ATOM 1912 C CA . LYS A 1 247 ? -10.008 -5.357 7.251 1.00 98.00 247 LYS A CA 1
ATOM 1913 C C . LYS A 1 247 ? -10.345 -4.384 8.384 1.00 98.00 247 LYS A C 1
ATOM 1915 O O . LYS A 1 247 ? -11.186 -4.698 9.226 1.00 98.00 247 LYS A O 1
ATOM 1920 N N . ARG A 1 248 ? -9.736 -3.193 8.382 1.00 97.94 248 ARG A N 1
ATOM 1921 C CA . ARG A 1 248 ? -10.052 -2.113 9.328 1.00 97.94 248 ARG A CA 1
ATOM 1922 C C . ARG A 1 248 ? -11.519 -1.693 9.222 1.00 97.94 248 ARG A C 1
ATOM 1924 O O . ARG A 1 248 ? -12.192 -1.628 10.244 1.00 97.94 248 ARG A O 1
ATOM 1931 N N . ASP A 1 249 ? -12.014 -1.401 8.025 1.00 96.94 249 ASP A N 1
ATOM 1932 C CA . ASP A 1 249 ? -13.369 -0.868 7.839 1.00 96.94 249 ASP A CA 1
ATOM 1933 C C . ASP A 1 249 ? -14.439 -1.905 8.199 1.00 96.94 249 ASP A C 1
ATOM 1935 O O . ASP A 1 249 ? -15.403 -1.580 8.896 1.00 96.94 249 ASP A O 1
ATOM 1939 N N . ASN A 1 250 ? -14.205 -3.177 7.868 1.00 96.75 250 ASN A N 1
ATOM 1940 C CA . ASN A 1 250 ? -15.045 -4.281 8.322 1.00 96.75 250 ASN A CA 1
ATOM 1941 C C . ASN A 1 250 ? -15.060 -4.384 9.850 1.00 96.75 250 ASN A C 1
ATOM 1943 O O . ASN A 1 250 ? -16.137 -4.437 10.436 1.00 96.75 250 ASN A O 1
ATOM 1947 N N . LEU A 1 251 ? -13.895 -4.367 10.509 1.00 97.94 251 LEU A N 1
ATOM 1948 C CA . LEU A 1 251 ? -13.802 -4.473 11.969 1.00 97.94 251 LEU A CA 1
ATOM 1949 C C . LEU A 1 251 ? -14.462 -3.289 12.691 1.00 97.94 251 LEU A C 1
ATOM 1951 O O . LEU A 1 251 ? -15.107 -3.471 13.725 1.00 97.94 251 LEU A O 1
ATOM 1955 N N . LEU A 1 252 ? -14.272 -2.074 12.175 1.00 97.19 252 LEU A N 1
ATOM 1956 C CA . LEU A 1 252 ? -14.740 -0.861 12.836 1.00 97.19 252 LEU A CA 1
ATOM 1957 C C . LEU A 1 252 ? -16.211 -0.553 12.557 1.00 97.19 252 LEU A C 1
ATOM 1959 O O . LEU A 1 252 ? -16.868 -0.013 13.447 1.00 97.19 252 LEU A O 1
ATOM 1963 N N . TYR A 1 253 ? -16.722 -0.895 11.368 1.00 95.94 253 TYR A N 1
ATOM 1964 C CA . TYR A 1 253 ? -18.018 -0.392 10.897 1.00 95.94 253 TYR A CA 1
ATOM 1965 C C . TYR A 1 253 ? -18.912 -1.418 10.194 1.00 95.94 253 TYR A C 1
ATOM 1967 O O . TYR A 1 253 ? -20.130 -1.260 10.250 1.00 95.94 253 TYR A O 1
ATOM 1975 N N . GLY A 1 254 ? -18.329 -2.399 9.497 1.00 93.19 254 GLY A N 1
ATOM 1976 C CA . GLY A 1 254 ? -19.060 -3.210 8.515 1.00 93.19 254 GLY A CA 1
ATOM 1977 C C . GLY A 1 254 ? -19.608 -4.543 9.026 1.00 93.19 254 GLY A C 1
ATOM 1978 O O . GLY A 1 254 ? -20.694 -4.945 8.626 1.00 93.19 254 GLY A O 1
ATOM 1979 N N . ARG A 1 255 ? -18.876 -5.244 9.899 1.00 93.81 255 ARG A N 1
ATOM 1980 C CA . ARG A 1 255 ? -19.270 -6.587 10.359 1.00 93.81 255 ARG A CA 1
ATOM 1981 C C . ARG A 1 255 ? -20.272 -6.546 11.513 1.00 93.81 255 ARG A C 1
ATOM 1983 O O . ARG A 1 255 ? -20.343 -5.558 12.241 1.00 93.81 255 ARG A O 1
ATOM 1990 N N . GLU A 1 256 ? -20.971 -7.647 11.760 1.00 92.50 256 GLU A N 1
ATOM 1991 C CA . GLU A 1 256 ? -21.725 -7.815 13.006 1.00 92.50 256 GLU A CA 1
ATOM 1992 C C . GLU A 1 256 ? -20.781 -7.774 14.222 1.00 92.50 256 GLU A C 1
ATOM 1994 O O . GLU A 1 256 ? -19.677 -8.322 14.191 1.00 92.50 256 GLU A O 1
ATOM 1999 N N . GLY A 1 257 ? -21.172 -7.062 15.283 1.00 92.62 257 GLY A N 1
ATOM 2000 C CA . GLY A 1 257 ? -20.279 -6.826 16.423 1.00 92.62 257 GLY A CA 1
ATOM 2001 C C . GLY A 1 257 ? -19.054 -5.978 16.056 1.00 92.62 257 GLY A C 1
ATOM 2002 O O . GLY A 1 257 ? -17.969 -6.152 16.618 1.00 92.62 257 GLY A O 1
ATOM 2003 N N . ASN A 1 258 ? -19.182 -5.071 15.081 1.00 96.44 258 ASN A N 1
ATOM 2004 C CA . ASN A 1 258 ? -18.151 -4.072 14.814 1.00 96.44 258 ASN A CA 1
ATOM 2005 C C . ASN A 1 258 ? -17.968 -3.119 16.005 1.00 96.44 258 ASN A C 1
ATOM 2007 O O . ASN A 1 258 ? -18.829 -2.998 16.880 1.00 96.44 258 ASN A O 1
ATOM 2011 N N . LEU A 1 259 ? -16.829 -2.430 16.033 1.00 97.56 259 LEU A N 1
ATOM 2012 C CA . LEU A 1 259 ? -16.437 -1.571 17.151 1.00 97.56 259 LEU A CA 1
ATOM 2013 C C . LEU A 1 259 ? -17.451 -0.458 17.447 1.00 97.56 259 LEU A C 1
ATOM 2015 O O . LEU A 1 259 ? -17.761 -0.209 18.613 1.00 97.56 259 LEU A O 1
ATOM 2019 N N . VAL A 1 260 ? -17.974 0.210 16.416 1.00 96.31 260 VAL A N 1
ATOM 2020 C CA . VAL A 1 260 ? -18.910 1.325 16.609 1.00 96.31 260 VAL A CA 1
ATOM 2021 C C . VAL A 1 260 ? -20.250 0.837 17.154 1.00 96.31 260 VAL A C 1
ATOM 2023 O O . VAL A 1 260 ? -20.736 1.390 18.141 1.00 96.31 260 VAL A O 1
ATOM 2026 N N . ASP A 1 261 ? -20.818 -0.217 16.574 1.00 96.38 261 ASP A N 1
ATOM 2027 C CA . ASP A 1 261 ? -22.115 -0.749 17.003 1.00 96.38 261 ASP A CA 1
ATOM 2028 C C . ASP A 1 261 ? -22.030 -1.385 18.391 1.00 96.38 261 ASP A C 1
ATOM 2030 O O . ASP A 1 261 ? -22.891 -1.134 19.233 1.00 96.38 261 ASP A O 1
ATOM 2034 N N . THR A 1 262 ? -20.938 -2.095 18.688 1.00 97.31 262 THR A N 1
ATOM 2035 C CA . THR A 1 262 ? -20.658 -2.634 20.030 1.00 97.31 262 THR A CA 1
ATOM 2036 C C . THR A 1 262 ? -20.547 -1.510 21.059 1.00 97.31 262 THR A C 1
ATOM 2038 O O . THR A 1 262 ? -21.124 -1.594 22.143 1.00 97.31 262 THR A O 1
ATOM 2041 N N . GLY A 1 263 ? -19.861 -0.413 20.719 1.00 96.62 263 GLY A N 1
ATOM 2042 C CA . GLY A 1 263 ? -19.747 0.753 21.594 1.00 96.62 263 GLY A CA 1
ATOM 2043 C C . GLY A 1 263 ? -21.094 1.431 21.857 1.00 96.62 263 GLY A C 1
ATOM 2044 O O . GLY A 1 263 ? -21.390 1.817 22.989 1.00 96.62 263 GLY A O 1
ATOM 2045 N N . MET A 1 264 ? -21.946 1.549 20.836 1.00 96.12 264 MET A N 1
ATOM 2046 C CA . MET A 1 264 ? -23.301 2.084 20.998 1.00 96.12 264 MET A CA 1
ATOM 2047 C C . MET A 1 264 ? -24.191 1.155 21.835 1.00 96.12 264 MET A C 1
ATOM 2049 O O . MET A 1 264 ? -24.883 1.636 22.734 1.00 96.12 264 MET A O 1
ATOM 2053 N N . ALA A 1 265 ? -24.131 -0.155 21.601 1.00 96.81 265 ALA A N 1
ATOM 2054 C CA . ALA A 1 265 ? -24.894 -1.154 22.343 1.00 96.81 265 ALA A CA 1
ATOM 2055 C C . ALA A 1 265 ? -24.478 -1.229 23.823 1.00 96.81 265 ALA A C 1
ATOM 2057 O O . ALA A 1 265 ? -25.341 -1.264 24.698 1.00 96.81 265 ALA A O 1
ATOM 2058 N N . ALA A 1 266 ? -23.181 -1.141 24.137 1.00 96.44 266 ALA A N 1
ATOM 2059 C CA . ALA A 1 266 ? -22.700 -1.056 25.520 1.00 96.44 266 ALA A CA 1
ATOM 2060 C C . ALA A 1 266 ? -23.267 0.174 26.253 1.00 96.44 266 ALA A C 1
ATOM 2062 O O . ALA A 1 266 ? -23.718 0.073 27.396 1.00 96.44 266 ALA A O 1
ATOM 2063 N N . LYS A 1 267 ? -23.329 1.334 25.581 1.00 96.44 267 LYS A N 1
ATOM 2064 C CA . LYS A 1 267 ? -23.959 2.537 26.151 1.00 96.44 267 LYS A CA 1
ATOM 2065 C C . LYS A 1 267 ? -25.456 2.360 26.390 1.00 96.44 267 LYS A C 1
ATOM 2067 O O . LYS A 1 267 ? -25.971 2.847 27.396 1.00 96.44 267 LYS A O 1
ATOM 2072 N N . GLN A 1 268 ? -26.157 1.704 25.467 1.00 96.44 268 GLN A N 1
ATOM 2073 C CA . GLN A 1 268 ? -27.582 1.410 25.620 1.00 96.44 268 GLN A CA 1
ATOM 2074 C C . GLN A 1 268 ? -27.830 0.447 26.782 1.00 96.44 268 GLN A C 1
ATOM 2076 O O . GLN A 1 268 ? -28.725 0.706 27.578 1.00 96.44 268 GLN A O 1
ATOM 2081 N N . TYR A 1 269 ? -26.995 -0.584 26.934 1.00 96.69 269 TYR A N 1
ATOM 2082 C CA . TYR A 1 269 ? -27.066 -1.504 28.066 1.00 96.69 269 TYR A CA 1
ATOM 2083 C C . TYR A 1 269 ? -26.924 -0.770 29.404 1.00 96.69 269 TYR A C 1
ATOM 2085 O O . TYR A 1 269 ? -27.758 -0.937 30.288 1.00 96.69 269 TYR A O 1
ATOM 2093 N N . VAL A 1 270 ? -25.914 0.094 29.550 1.00 95.75 270 VAL A N 1
ATOM 2094 C CA . VAL A 1 270 ? -25.741 0.874 30.788 1.00 95.75 270 VAL A CA 1
ATOM 2095 C C . VAL A 1 270 ? -26.950 1.780 31.034 1.00 95.75 270 VAL A C 1
ATOM 2097 O O . VAL A 1 270 ? -27.444 1.849 32.157 1.00 95.75 270 VAL A O 1
ATOM 2100 N N . ARG A 1 271 ? -27.489 2.415 29.983 1.00 96.06 271 ARG A N 1
ATOM 2101 C CA . ARG A 1 271 ? -28.707 3.234 30.080 1.00 96.06 271 ARG A CA 1
ATOM 2102 C C . ARG A 1 271 ? -29.912 2.436 30.578 1.00 96.06 271 ARG A C 1
ATOM 2104 O O . ARG A 1 271 ? -30.689 2.976 31.360 1.00 96.06 271 ARG A O 1
ATOM 2111 N N . SER A 1 272 ? -30.102 1.209 30.091 1.00 96.06 272 SER A N 1
ATOM 2112 C CA . SER A 1 272 ? -31.251 0.373 30.450 1.00 96.06 272 SER A CA 1
ATOM 2113 C C . SER A 1 272 ? -31.090 -0.292 31.814 1.00 96.06 272 SER A C 1
ATOM 2115 O O . SER A 1 272 ? -32.054 -0.352 32.563 1.00 96.06 272 SER A O 1
ATOM 2117 N N . ALA A 1 273 ? -29.889 -0.779 32.139 1.00 94.69 273 ALA A N 1
ATOM 2118 C CA . ALA A 1 273 ? -29.628 -1.537 33.360 1.00 94.69 273 ALA A CA 1
ATOM 2119 C C . ALA A 1 273 ? -29.448 -0.640 34.595 1.00 94.69 273 ALA A C 1
ATOM 2121 O O . ALA A 1 273 ? -29.935 -0.985 35.666 1.00 94.69 273 ALA A O 1
ATOM 2122 N N . LEU A 1 274 ? -28.760 0.501 34.454 1.00 93.31 274 LEU A N 1
ATOM 2123 C CA . LEU A 1 274 ? -28.458 1.415 35.570 1.00 93.31 274 LEU A CA 1
ATOM 2124 C C . LEU A 1 274 ? -29.344 2.668 35.574 1.00 93.31 274 LEU A C 1
ATOM 2126 O O . LEU A 1 274 ? -29.439 3.368 36.577 1.00 93.31 274 LEU A O 1
ATOM 2130 N N . GLY A 1 275 ? -30.039 2.927 34.467 1.00 94.12 275 GLY A N 1
ATOM 2131 C CA . GLY A 1 275 ? -31.001 4.011 34.335 1.00 94.12 275 GLY A CA 1
ATOM 2132 C C . GLY A 1 275 ? -30.429 5.270 33.664 1.00 94.12 275 GLY A C 1
ATOM 2133 O O . GLY A 1 275 ? -29.249 5.595 33.769 1.00 94.12 275 GLY A O 1
ATOM 2134 N N . PRO A 1 276 ? -31.272 6.058 32.974 1.00 94.62 276 PRO A N 1
ATOM 2135 C CA . PRO A 1 276 ? -30.831 7.201 32.171 1.00 94.62 276 PRO A CA 1
ATOM 2136 C C . PRO A 1 276 ? -30.377 8.428 32.980 1.00 94.62 276 PRO A C 1
ATOM 2138 O O . PRO A 1 276 ? -29.859 9.371 32.377 1.00 94.62 276 PRO A O 1
ATOM 2141 N N . LYS A 1 277 ? -30.622 8.444 34.297 1.00 94.81 277 LYS A N 1
ATOM 2142 C CA . LYS A 1 277 ? -30.236 9.513 35.233 1.00 94.81 277 LYS A CA 1
ATOM 2143 C C . LYS A 1 277 ? -29.088 9.101 36.168 1.00 94.81 277 LYS A C 1
ATOM 2145 O O . LYS A 1 277 ? -28.760 9.881 37.051 1.00 94.81 277 LYS A O 1
ATOM 2150 N N . SER A 1 278 ? -28.518 7.905 36.005 1.00 94.88 278 SER A N 1
ATOM 2151 C CA . SER A 1 278 ? -27.435 7.441 36.872 1.00 94.88 278 SER A CA 1
ATOM 2152 C C . SER A 1 278 ? -26.110 8.137 36.558 1.00 94.88 278 SER A C 1
ATOM 2154 O O . SER A 1 278 ? -25.878 8.581 35.423 1.00 94.88 278 SER A O 1
ATOM 2156 N N . ASP A 1 279 ? -25.231 8.200 37.556 1.00 94.25 279 ASP A N 1
ATOM 2157 C CA . ASP A 1 279 ? -23.883 8.749 37.400 1.00 94.25 279 ASP A CA 1
ATOM 2158 C C . ASP A 1 279 ? -23.072 7.921 36.394 1.00 94.25 279 ASP A C 1
ATOM 2160 O O . ASP A 1 279 ? -22.392 8.485 35.533 1.00 94.25 279 ASP A O 1
ATOM 2164 N N . GLU A 1 280 ? -23.241 6.593 36.408 1.00 93.38 280 GLU A N 1
ATOM 2165 C CA . GLU A 1 280 ? -22.597 5.681 35.461 1.00 93.38 280 GLU A CA 1
ATOM 2166 C C . GLU A 1 280 ? -23.004 5.993 34.012 1.00 93.38 280 GLU A C 1
ATOM 2168 O O . GLU A 1 280 ? -22.171 6.114 33.111 1.00 93.38 280 GLU A O 1
ATOM 2173 N N . TYR A 1 281 ? -24.298 6.199 33.747 1.00 95.50 281 TYR A N 1
ATOM 2174 C CA . TYR A 1 281 ? -24.715 6.558 32.395 1.00 95.50 281 TYR A CA 1
ATOM 2175 C C . TYR A 1 281 ? -24.219 7.957 31.998 1.00 95.50 281 TYR A C 1
ATOM 2177 O O . TYR A 1 281 ? -23.852 8.174 30.838 1.00 95.50 281 TYR A O 1
ATOM 2185 N N . SER A 1 282 ? -24.185 8.908 32.937 1.00 94.19 282 SER A N 1
ATOM 2186 C CA . SER A 1 282 ? -23.701 10.273 32.697 1.00 94.19 282 SER A CA 1
ATOM 2187 C C . SER A 1 282 ? -22.245 10.297 32.213 1.00 94.19 282 SER A C 1
ATOM 2189 O O . SER A 1 282 ? -21.929 11.005 31.247 1.00 94.19 282 SER A O 1
ATOM 2191 N N . GLU A 1 283 ? -21.388 9.463 32.808 1.00 93.25 283 GLU A N 1
ATOM 2192 C CA . GLU A 1 283 ? -19.965 9.345 32.477 1.00 93.25 283 GLU A CA 1
ATOM 2193 C C . GLU A 1 283 ? -19.741 8.890 31.025 1.00 93.25 283 GLU A C 1
ATOM 2195 O O . GLU A 1 283 ? -18.997 9.516 30.262 1.00 93.25 283 GLU A O 1
ATOM 2200 N N . ILE A 1 284 ? -20.450 7.846 30.586 1.00 94.81 284 ILE A N 1
ATOM 2201 C CA . ILE A 1 284 ? -20.275 7.294 29.235 1.00 94.81 284 ILE A CA 1
ATOM 2202 C C . ILE A 1 284 ? -21.092 8.027 28.164 1.00 94.81 284 ILE A C 1
ATOM 2204 O O . ILE A 1 284 ? -20.782 7.933 26.970 1.00 94.81 284 ILE A O 1
ATOM 2208 N N . LYS A 1 285 ? -22.149 8.766 28.539 1.00 92.81 285 LYS A N 1
ATOM 2209 C CA . LYS A 1 285 ? -23.075 9.420 27.591 1.00 92.81 285 LYS A CA 1
ATOM 2210 C C . LYS A 1 285 ? -22.338 10.320 26.600 1.00 92.81 285 LYS A C 1
ATOM 2212 O O . LYS A 1 285 ? -22.718 10.361 25.426 1.00 92.81 285 LYS A O 1
ATOM 2217 N N . GLN A 1 286 ? -21.279 10.992 27.049 1.00 90.69 286 GLN A N 1
ATOM 2218 C CA . GLN A 1 286 ? -20.490 11.937 26.251 1.00 90.69 286 GLN A CA 1
ATOM 2219 C C . GLN A 1 286 ? -19.520 11.273 25.263 1.00 90.69 286 GLN A C 1
ATOM 2221 O O . GLN A 1 286 ? -19.029 11.949 24.355 1.00 90.69 286 GLN A O 1
ATOM 2226 N N . ILE A 1 287 ? -19.250 9.971 25.402 1.00 93.94 287 ILE A N 1
ATOM 2227 C CA . ILE A 1 287 ? -18.397 9.220 24.475 1.00 93.94 287 ILE A CA 1
ATOM 2228 C C . ILE A 1 287 ? -19.146 9.064 23.153 1.00 93.94 287 ILE A C 1
ATOM 2230 O O . ILE A 1 287 ? -20.271 8.565 23.122 1.00 93.94 287 ILE A O 1
ATOM 2234 N N . ARG A 1 288 ? -18.549 9.520 22.054 1.00 91.62 288 ARG A N 1
ATOM 2235 C CA . ARG A 1 288 ? -19.167 9.483 20.724 1.00 91.62 288 ARG A CA 1
ATOM 2236 C C . ARG A 1 288 ? -18.482 8.443 19.851 1.00 91.62 288 ARG A C 1
ATOM 2238 O O . ARG A 1 288 ? -17.282 8.222 19.985 1.00 91.62 288 ARG A O 1
ATOM 2245 N N . PHE A 1 289 ? -19.267 7.878 18.946 1.00 93.25 289 PHE A N 1
ATOM 2246 C CA . PHE A 1 289 ? -18.809 7.045 17.846 1.00 93.25 289 PHE A CA 1
ATOM 2247 C C . PHE A 1 289 ? -19.434 7.586 16.566 1.00 93.25 289 PHE A C 1
ATOM 2249 O O . PHE A 1 289 ? -20.591 8.009 16.579 1.00 93.25 289 PHE A O 1
ATOM 2256 N N . THR A 1 290 ? -18.679 7.593 15.474 1.00 91.62 290 THR A N 1
ATOM 2257 C CA . THR A 1 290 ? -19.191 8.003 14.160 1.00 91.62 290 THR A CA 1
ATOM 2258 C C . THR A 1 290 ? -18.737 7.013 13.103 1.00 91.62 290 THR A C 1
ATOM 2260 O O . THR A 1 290 ? -17.556 6.657 13.079 1.00 91.62 290 THR A O 1
ATOM 2263 N N . LYS A 1 291 ? -19.640 6.618 12.206 1.00 90.00 291 LYS A N 1
ATOM 2264 C CA . LYS A 1 291 ? -19.285 5.873 10.995 1.00 90.00 291 LYS A CA 1
ATOM 2265 C C . LYS A 1 291 ? -18.914 6.863 9.876 1.00 90.00 291 LYS A C 1
ATOM 2267 O O . LYS A 1 291 ? -19.497 7.949 9.845 1.00 90.00 291 LYS A O 1
ATOM 2272 N N . PRO A 1 292 ? -17.942 6.546 9.003 1.00 83.62 292 PRO A N 1
ATOM 2273 C CA . PRO A 1 292 ? -17.754 7.279 7.753 1.00 83.62 292 PRO A CA 1
ATOM 2274 C C . PRO A 1 292 ? -19.034 7.191 6.911 1.00 83.62 292 PRO A C 1
ATOM 2276 O O . PRO A 1 292 ? -19.750 6.194 7.015 1.00 83.62 292 PRO A O 1
ATOM 2279 N N . ASN A 1 293 ? -19.325 8.204 6.093 1.00 70.38 293 ASN A N 1
ATOM 2280 C CA . ASN A 1 293 ? -20.379 8.056 5.087 1.00 70.38 293 ASN A CA 1
ATOM 2281 C C . ASN A 1 293 ? -19.978 6.970 4.082 1.00 70.38 293 ASN A C 1
ATOM 2283 O O . ASN A 1 293 ? -18.795 6.863 3.746 1.00 70.38 293 ASN A O 1
ATOM 2287 N N . ALA A 1 294 ? -20.970 6.184 3.661 1.00 53.38 294 ALA A N 1
ATOM 2288 C CA . ALA A 1 294 ? -20.859 5.272 2.529 1.00 53.38 294 ALA A CA 1
ATOM 2289 C C . ALA A 1 294 ? -20.766 6.057 1.216 1.00 53.38 294 ALA A C 1
ATOM 2291 O O . ALA A 1 294 ? -21.412 7.130 1.144 1.00 53.38 294 ALA A O 1
#

Sequence (294 aa):
MDATARWSKKAKQRAKPFPVTLTEENIVVKKDIKRATGMGNERVSIHKYTITYYYMSHIKNVEAFGKLTGICTGYGGKFKPGNPNLQAHVMSALMNNARQVMSEVHSAKTEYDNATNTRELTFKDIKRLGTRIISALKANGAGKLTIADAQASVRKFNGTKSARKVAEKPNAEGELQTKVRRARGLDFISVAENFAKLVETVSADSSYHVNEMEFSVNNLRSLSSTLIALNDLVNDTTAKLNRARSKRDNLLYGREGNLVDTGMAAKQYVRSALGPKSDEYSEIKQIRFTKPNA